Protein AF-A0A1W0WKC6-F1 (afdb_monomer_lite)

pLDDT: mean 95.68, std 5.34, range [63.03, 98.94]

Organism: Hypsibius exemplaris (NCBI:txid2072580)

Radius of gyration: 16.55 Å; chains: 1; bounding box: 39×44×34 Å

InterPro domains:
  IPR032710 NTF2-like domain superfamily [SSF54427] (4-53)
  IPR032710 NTF2-like domain superfamily [SSF54427] (77-192)

Sequence (204 aa):
MQAYLTVDAIFQDGDYVWAHTDYILPGWGPMIGFDIFRFENGLIVEHWDNLQTTAGPNPSDHSMTDGPTRPTDLELTDHNRGYIRKYVEEVLVGGNNNLLMSYYFGNNYIQHNPWIGDGLTGTTGLFQGVAALAKAGHAVKYTKLRQVLAEGDFVLVTSEGLFGNQVTAYYDMMRVEHGKIAEHWDVLQPIPAREHWRNDNGKF

Foldseek 3Di:
DDKDKDFLAWDDFPQKIKTWMWIQDVPQGIKTKIKIFGDDPRDTPDIFMFIDHFDAAAPARAGLRDDDRDADQQVCFVVLLVLVVCCCVCPQAVVPVVCNPVQADAFQAQENPRQFGGGDDCVHGDNVSQVVQVVVLQRWHFHDWDDWGTGHQKIWTWTWTGRRNFTKIKTKIFGADPRHTRYIHIGIDGFDDPVPDPDDPGND

Structure (mmCIF, N/CA/C/O backbone):
data_AF-A0A1W0WKC6-F1
#
_entry.id   AF-A0A1W0WKC6-F1
#
loop_
_atom_site.group_PDB
_atom_site.id
_atom_site.type_symbol
_atom_site.label_atom_id
_atom_site.label_alt_id
_atom_site.label_comp_id
_atom_site.label_asym_id
_atom_site.label_entity_id
_atom_site.label_seq_id
_atom_site.pdbx_PDB_ins_code
_atom_site.Cartn_x
_atom_site.Cartn_y
_atom_site.Cartn_z
_atom_site.occupancy
_atom_site.B_iso_or_equiv
_atom_site.auth_seq_id
_atom_site.auth_comp_id
_atom_site.auth_asym_id
_atom_site.auth_atom_id
_atom_site.pdbx_PDB_model_num
ATOM 1 N N . MET A 1 1 ? 22.546 -18.468 10.188 1.00 63.03 1 MET A N 1
ATOM 2 C CA . MET A 1 1 ? 21.793 -17.285 10.651 1.00 63.03 1 MET A CA 1
ATOM 3 C C . MET A 1 1 ? 20.352 -17.728 10.829 1.00 63.03 1 MET A C 1
ATOM 5 O O . MET A 1 1 ? 19.861 -18.416 9.942 1.00 63.03 1 MET A O 1
ATOM 9 N N . GLN A 1 2 ? 19.745 -17.464 11.984 1.00 74.38 2 GLN A N 1
ATOM 10 C CA . GLN A 1 2 ? 18.343 -17.799 12.258 1.00 74.38 2 GLN A CA 1
ATOM 11 C C . GLN A 1 2 ? 17.450 -16.666 11.741 1.00 74.38 2 GLN A C 1
ATOM 13 O O . GLN A 1 2 ? 17.911 -15.527 11.685 1.00 74.38 2 GLN A O 1
ATOM 18 N N . ALA A 1 3 ? 16.228 -16.984 11.314 1.00 83.56 3 ALA A N 1
ATOM 19 C CA . ALA A 1 3 ? 15.267 -15.961 10.923 1.00 83.56 3 ALA A CA 1
ATOM 20 C C . ALA A 1 3 ? 14.756 -15.217 12.165 1.00 83.56 3 ALA A C 1
ATOM 22 O O . ALA A 1 3 ? 14.494 -15.855 13.188 1.00 83.56 3 ALA A O 1
ATOM 23 N N . TYR A 1 4 ? 14.611 -13.899 12.058 1.00 87.94 4 TYR A N 1
ATOM 24 C CA . TYR A 1 4 ? 13.958 -13.058 13.063 1.00 87.94 4 TYR A CA 1
ATOM 25 C C . TYR A 1 4 ? 12.783 -12.332 12.418 1.00 87.94 4 TYR A C 1
ATOM 27 O O . TYR A 1 4 ? 12.854 -11.986 11.240 1.00 87.94 4 TYR A O 1
ATOM 35 N N . LEU A 1 5 ? 11.722 -12.132 13.194 1.00 91.75 5 LEU A N 1
ATOM 36 C CA . LEU A 1 5 ? 10.544 -11.371 12.798 1.00 91.75 5 LEU A CA 1
ATOM 37 C C . LEU A 1 5 ? 10.104 -10.496 13.974 1.00 91.75 5 LEU A C 1
ATOM 39 O O . LEU A 1 5 ? 10.087 -10.963 15.117 1.00 91.75 5 LEU A O 1
ATOM 43 N N . THR A 1 6 ? 9.739 -9.257 13.668 1.00 94.69 6 THR A N 1
ATOM 44 C CA . THR A 1 6 ? 9.125 -8.296 14.584 1.00 94.69 6 THR A CA 1
ATOM 45 C C . THR A 1 6 ? 7.848 -7.785 13.937 1.00 94.69 6 THR A C 1
ATOM 47 O O . THR A 1 6 ? 7.896 -7.163 12.885 1.00 94.69 6 THR A O 1
ATOM 50 N N . VAL A 1 7 ? 6.702 -8.050 14.561 1.00 96.19 7 VAL A N 1
ATOM 51 C CA . VAL A 1 7 ? 5.423 -7.494 14.104 1.00 96.19 7 VAL A CA 1
ATOM 52 C C . VAL A 1 7 ? 5.313 -6.062 14.621 1.00 96.19 7 VAL A C 1
ATOM 54 O O . VAL A 1 7 ? 5.219 -5.861 15.834 1.00 96.19 7 VAL A O 1
ATOM 57 N N . ASP A 1 8 ? 5.327 -5.089 13.713 1.00 95.44 8 ASP A N 1
ATOM 58 C CA . ASP A 1 8 ? 5.245 -3.663 14.039 1.00 95.44 8 ASP A CA 1
ATOM 59 C C . ASP A 1 8 ? 3.797 -3.243 14.314 1.00 95.44 8 ASP A C 1
ATOM 61 O O . ASP A 1 8 ? 3.510 -2.551 15.293 1.00 95.44 8 ASP A O 1
ATOM 65 N N . ALA A 1 9 ? 2.867 -3.724 13.486 1.00 97.00 9 ALA A N 1
ATOM 66 C CA . ALA A 1 9 ? 1.433 -3.512 13.642 1.00 97.00 9 ALA A CA 1
ATOM 67 C C . ALA A 1 9 ? 0.651 -4.758 13.211 1.00 97.00 9 ALA A C 1
ATOM 69 O O . ALA A 1 9 ? 1.075 -5.492 12.318 1.00 97.00 9 ALA A O 1
ATOM 70 N N . ILE A 1 10 ? -0.496 -4.997 13.843 1.00 98.06 10 ILE A N 1
ATOM 71 C CA . ILE A 1 10 ? -1.384 -6.119 13.530 1.00 98.06 10 ILE A CA 1
ATOM 72 C C . ILE A 1 10 ? -2.832 -5.679 13.663 1.00 98.06 10 ILE A C 1
ATOM 74 O O . ILE A 1 10 ? -3.180 -4.965 14.605 1.00 98.06 10 ILE A O 1
ATOM 78 N N . PHE A 1 11 ? -3.651 -6.131 12.726 1.00 98.62 11 PHE A N 1
ATOM 79 C CA . PHE A 1 11 ? -5.035 -5.717 12.599 1.00 98.62 11 PHE A CA 1
ATOM 80 C C . PHE A 1 11 ? -5.927 -6.894 12.201 1.00 98.62 11 PHE A C 1
ATOM 82 O O . PHE A 1 11 ? -5.450 -7.891 11.648 1.00 98.62 11 PHE A O 1
ATOM 89 N N . GLN A 1 12 ? -7.226 -6.774 12.457 1.00 98.25 12 GLN A N 1
ATOM 90 C CA . GLN A 1 12 ? -8.224 -7.800 12.193 1.00 98.25 12 GLN A CA 1
ATOM 91 C C . GLN A 1 12 ? -9.426 -7.252 11.418 1.00 98.25 12 GLN A C 1
ATOM 93 O O . GLN A 1 12 ? -10.001 -6.222 11.753 1.00 98.25 12 GLN A O 1
ATOM 98 N N . ASP A 1 13 ? -9.874 -8.028 10.433 1.00 98.50 13 ASP A N 1
ATOM 99 C CA . ASP A 1 13 ? -11.073 -7.762 9.649 1.00 98.50 13 ASP A CA 1
ATOM 100 C C . ASP A 1 13 ? -11.873 -9.049 9.411 1.00 98.50 13 ASP A C 1
ATOM 102 O O . ASP A 1 13 ? -11.606 -9.832 8.493 1.00 98.50 13 ASP A O 1
ATOM 106 N N . GLY A 1 14 ? -12.850 -9.294 10.287 1.00 97.25 14 GLY A N 1
ATOM 107 C CA . GLY A 1 14 ? -13.615 -10.538 10.293 1.00 97.25 14 GLY A CA 1
ATOM 108 C C . GLY A 1 14 ? -12.701 -11.753 10.478 1.00 97.25 14 GLY A C 1
ATOM 109 O O . GLY A 1 14 ? -12.030 -11.873 11.505 1.00 97.25 14 GLY A O 1
ATOM 110 N N . ASP A 1 15 ? -12.686 -12.630 9.472 1.00 97.94 15 ASP A N 1
ATOM 111 C CA . ASP A 1 15 ? -11.865 -13.849 9.426 1.00 97.94 15 ASP A CA 1
ATOM 112 C C . ASP A 1 15 ? -10.433 -13.602 8.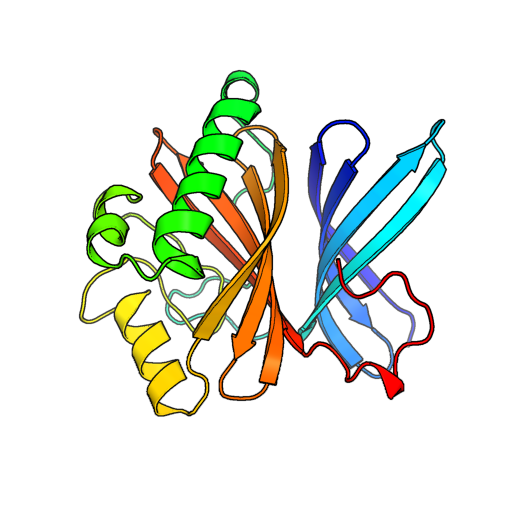920 1.00 97.94 15 ASP A C 1
ATOM 114 O O . ASP A 1 15 ? -9.648 -14.545 8.800 1.00 97.94 15 ASP A O 1
ATOM 118 N N . TYR A 1 16 ? -10.083 -12.355 8.595 1.00 98.50 16 TYR A N 1
ATOM 119 C CA . TYR A 1 16 ? -8.746 -11.977 8.156 1.00 98.50 16 TYR A CA 1
ATOM 120 C C . TYR A 1 16 ? -7.973 -11.279 9.270 1.00 98.50 16 TYR A C 1
ATOM 122 O O . TYR A 1 16 ? -8.521 -10.495 10.042 1.00 98.50 16 TYR A O 1
ATOM 130 N N . VAL A 1 17 ? -6.671 -11.526 9.302 1.00 98.44 17 VAL A N 1
ATOM 131 C CA . VAL A 1 17 ? -5.693 -10.754 10.072 1.00 98.44 17 VAL A CA 1
ATOM 132 C C . VAL A 1 17 ? -4.633 -10.284 9.097 1.00 98.44 17 VAL A C 1
ATOM 134 O O . VAL A 1 17 ? -4.201 -11.079 8.262 1.00 98.44 17 VAL A O 1
ATOM 137 N N . TRP A 1 18 ? -4.187 -9.035 9.209 1.00 98.62 18 TRP A N 1
ATOM 138 C CA . TRP A 1 18 ? -2.975 -8.608 8.521 1.00 98.62 18 TRP A CA 1
ATOM 139 C C . TRP A 1 18 ? -1.968 -7.979 9.471 1.00 98.62 18 TRP A C 1
ATOM 141 O O . TRP A 1 18 ? -2.333 -7.346 10.460 1.00 98.62 18 TRP A O 1
ATOM 151 N N . ALA A 1 19 ? -0.692 -8.188 9.173 1.00 98.19 19 ALA A N 1
ATOM 152 C CA . ALA A 1 19 ? 0.422 -7.702 9.967 1.00 98.19 19 ALA A CA 1
ATOM 153 C C . ALA A 1 19 ? 1.409 -6.947 9.082 1.00 98.19 19 ALA A C 1
ATOM 155 O O . ALA A 1 19 ? 1.702 -7.385 7.971 1.00 98.19 19 ALA A O 1
ATOM 156 N N . HIS A 1 20 ? 1.926 -5.834 9.591 1.00 98.25 20 HIS A N 1
ATOM 157 C CA . HIS A 1 20 ? 3.084 -5.145 9.038 1.00 98.25 20 HIS A CA 1
ATOM 158 C C . HIS A 1 20 ? 4.314 -5.592 9.826 1.00 98.25 20 HIS A C 1
ATOM 160 O O . HIS A 1 20 ? 4.314 -5.505 11.058 1.00 98.25 20 HIS A O 1
ATOM 166 N N . THR A 1 21 ? 5.312 -6.138 9.137 1.00 96.94 21 THR A N 1
ATOM 167 C CA . THR A 1 21 ? 6.359 -6.932 9.780 1.00 96.94 21 THR A CA 1
ATOM 168 C C . THR A 1 21 ? 7.745 -6.614 9.226 1.00 96.94 21 THR A C 1
ATOM 170 O O . THR A 1 21 ? 7.955 -6.634 8.011 1.00 96.94 21 THR A O 1
ATOM 173 N N . ASP A 1 22 ? 8.703 -6.404 10.130 1.00 95.38 22 ASP A N 1
ATOM 174 C CA . ASP A 1 22 ? 10.142 -6.395 9.863 1.00 95.38 22 ASP A CA 1
ATOM 175 C C . ASP A 1 22 ? 10.725 -7.810 10.019 1.00 95.38 22 ASP A C 1
ATOM 177 O O . ASP A 1 22 ? 10.505 -8.517 11.011 1.00 95.38 22 ASP A O 1
ATOM 181 N N . TYR A 1 23 ? 11.494 -8.228 9.023 1.00 94.81 23 TYR A N 1
ATOM 182 C CA . TYR A 1 23 ? 12.088 -9.544 8.895 1.00 94.81 23 TYR A CA 1
ATOM 183 C C . TYR A 1 23 ? 13.604 -9.471 8.750 1.00 94.81 23 TYR A C 1
ATOM 185 O O . TYR A 1 23 ? 14.142 -8.701 7.962 1.00 94.81 23 TYR A O 1
ATOM 193 N N . ILE A 1 24 ? 14.303 -10.430 9.357 1.00 93.69 24 ILE A N 1
ATOM 194 C CA . ILE A 1 24 ? 15.673 -10.793 8.979 1.00 93.69 24 ILE A CA 1
ATOM 195 C C . ILE A 1 24 ? 15.645 -12.215 8.433 1.00 93.69 24 ILE A C 1
ATOM 197 O O . ILE A 1 24 ? 15.602 -13.185 9.195 1.00 93.69 24 ILE A O 1
ATOM 201 N N . LEU A 1 25 ? 15.678 -12.350 7.107 1.00 91.38 25 LEU A N 1
ATOM 202 C CA . LEU A 1 25 ? 15.559 -13.639 6.429 1.00 91.38 25 LEU A CA 1
ATOM 203 C C . LEU A 1 25 ? 16.931 -14.185 5.994 1.00 91.38 25 LEU A C 1
ATOM 205 O O . LEU A 1 25 ? 17.692 -13.496 5.303 1.00 91.38 25 LEU A O 1
ATOM 209 N N . PRO A 1 26 ? 17.275 -15.446 6.327 1.00 90.75 26 PRO A N 1
ATOM 210 C CA . PRO A 1 26 ? 18.519 -16.061 5.877 1.00 90.75 26 PRO A CA 1
ATOM 211 C C . PRO A 1 26 ? 18.624 -16.088 4.345 1.00 90.75 26 PRO A C 1
ATOM 213 O O . PRO A 1 26 ? 17.765 -16.637 3.662 1.00 90.75 26 PRO A O 1
ATOM 216 N N . GLY A 1 27 ? 19.698 -15.509 3.804 1.00 90.75 27 GLY A N 1
ATOM 217 C CA . GLY A 1 27 ? 19.955 -15.451 2.358 1.00 90.75 27 GLY A CA 1
ATOM 218 C C . GLY A 1 27 ? 19.297 -14.278 1.622 1.00 90.75 27 GLY A C 1
ATOM 219 O O . GLY A 1 27 ? 19.711 -13.991 0.504 1.00 90.75 27 GLY A O 1
ATOM 220 N N . TRP A 1 28 ? 18.350 -13.579 2.252 1.00 89.00 28 TRP A N 1
ATOM 221 C CA . TRP A 1 28 ? 17.664 -12.410 1.680 1.00 89.00 28 TRP A CA 1
ATOM 222 C C . TRP A 1 28 ? 18.008 -11.106 2.410 1.00 89.00 28 TRP A C 1
ATOM 224 O O . TRP A 1 28 ? 18.012 -10.048 1.791 1.00 89.00 28 TRP A O 1
ATOM 234 N N . GLY A 1 29 ? 18.385 -11.184 3.690 1.00 93.44 29 GLY A N 1
ATOM 235 C CA . GLY A 1 29 ? 18.700 -10.016 4.510 1.00 93.44 29 GLY A CA 1
ATOM 236 C C . GLY A 1 29 ? 17.452 -9.389 5.145 1.00 93.44 29 GLY A C 1
ATOM 237 O O . GLY A 1 29 ? 16.454 -10.093 5.326 1.00 93.44 29 GLY A O 1
ATOM 238 N N . PRO A 1 30 ? 17.533 -8.105 5.539 1.00 95.88 30 PRO A N 1
ATOM 239 C CA . PRO A 1 30 ? 16.404 -7.350 6.071 1.00 95.88 30 PRO A CA 1
ATOM 240 C C . PRO A 1 30 ? 15.305 -7.153 5.021 1.00 95.88 30 PRO A C 1
ATOM 242 O O . PRO A 1 30 ? 15.583 -6.704 3.903 1.00 95.88 30 PRO A O 1
ATOM 245 N N . MET A 1 31 ? 14.072 -7.494 5.377 1.00 97.12 31 MET A N 1
ATOM 246 C CA . MET A 1 31 ? 12.892 -7.331 4.534 1.00 97.12 31 MET A CA 1
ATOM 247 C C . MET A 1 31 ? 11.766 -6.717 5.359 1.00 97.12 31 MET A C 1
ATOM 249 O O . MET A 1 31 ? 11.641 -7.004 6.541 1.00 97.12 31 MET A O 1
ATOM 253 N N . ILE A 1 32 ? 10.910 -5.936 4.717 1.00 97.44 32 ILE A N 1
ATOM 254 C CA . ILE A 1 32 ? 9.655 -5.456 5.291 1.00 97.44 32 ILE A CA 1
ATOM 255 C C . ILE A 1 32 ? 8.521 -6.037 4.473 1.00 97.44 32 ILE A C 1
ATOM 257 O O . ILE A 1 32 ? 8.639 -6.200 3.251 1.00 97.44 32 ILE A O 1
ATOM 261 N N . GLY A 1 33 ? 7.444 -6.396 5.155 1.00 97.25 33 GLY A N 1
ATOM 262 C CA . GLY A 1 33 ? 6.343 -7.071 4.516 1.00 97.25 33 GLY A CA 1
ATOM 263 C C . GLY A 1 33 ? 4.997 -6.846 5.157 1.00 97.25 33 GLY A C 1
ATOM 264 O O . GLY A 1 33 ? 4.884 -6.506 6.333 1.00 97.25 33 GLY A O 1
ATOM 265 N N . PHE A 1 34 ? 3.982 -7.104 4.346 1.00 98.38 34 PHE A N 1
ATOM 266 C CA . PHE A 1 34 ? 2.626 -7.307 4.812 1.00 98.38 34 PHE A CA 1
ATOM 267 C C . PHE A 1 34 ? 2.268 -8.778 4.692 1.00 98.38 34 PHE A C 1
ATOM 269 O O . PHE A 1 34 ? 2.433 -9.373 3.626 1.00 98.38 34 PHE A O 1
ATOM 276 N N . ASP A 1 35 ? 1.715 -9.329 5.761 1.00 98.06 35 ASP A N 1
ATOM 277 C CA . ASP A 1 35 ? 1.194 -10.687 5.810 1.00 98.06 35 ASP A CA 1
ATOM 278 C C . ASP A 1 35 ? -0.305 -10.632 5.998 1.00 98.06 35 ASP A C 1
ATOM 280 O O . ASP A 1 35 ? -0.778 -9.911 6.868 1.00 98.06 35 ASP A O 1
ATOM 284 N N . ILE A 1 36 ? -1.047 -11.402 5.212 1.00 98.38 36 ILE A N 1
ATOM 285 C CA . ILE A 1 36 ? -2.490 -11.577 5.332 1.00 98.38 36 ILE A CA 1
ATOM 286 C C . ILE A 1 36 ? -2.746 -13.043 5.646 1.00 98.38 36 ILE A C 1
ATOM 288 O O . ILE A 1 36 ? -2.331 -13.929 4.902 1.00 98.38 36 ILE A O 1
ATOM 292 N N . PHE A 1 37 ? -3.468 -13.297 6.726 1.00 97.94 37 PHE A N 1
ATOM 293 C CA . PHE A 1 37 ? -3.904 -14.620 7.141 1.00 97.94 37 PHE A CA 1
ATOM 294 C C . PHE A 1 37 ? -5.418 -14.684 7.085 1.00 97.94 37 PHE A C 1
ATOM 296 O O . PHE A 1 37 ? -6.091 -13.767 7.553 1.00 97.94 37 PHE A O 1
ATOM 303 N N . ARG A 1 38 ? -5.956 -15.791 6.575 1.00 97.75 38 ARG A N 1
ATOM 304 C CA . ARG A 1 38 ? -7.378 -16.109 6.696 1.00 97.75 38 ARG A CA 1
ATOM 305 C C . ARG A 1 38 ? -7.571 -17.265 7.659 1.00 97.75 38 ARG A C 1
ATOM 307 O O . ARG A 1 38 ? -6.860 -18.271 7.583 1.00 97.75 38 ARG A O 1
ATOM 314 N N . PHE A 1 39 ? -8.556 -17.126 8.532 1.00 97.94 39 PHE A N 1
ATOM 315 C CA . PHE A 1 39 ? -8.886 -18.103 9.551 1.00 97.94 39 PHE A CA 1
ATOM 316 C C . PHE A 1 39 ? -10.205 -18.810 9.249 1.00 97.94 39 PH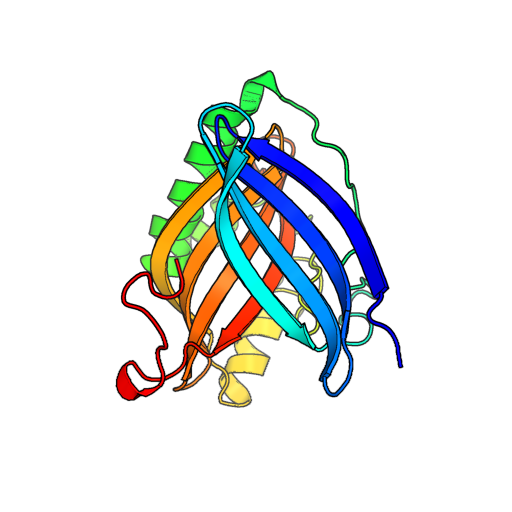E A C 1
ATOM 318 O O . PHE A 1 39 ? -11.162 -18.212 8.772 1.00 97.94 39 PHE A O 1
ATOM 325 N N . GLU A 1 40 ? -10.272 -20.093 9.591 1.00 97.81 40 GLU A N 1
ATOM 326 C CA . GLU A 1 40 ? -11.522 -20.841 9.724 1.00 97.81 40 GLU A CA 1
ATOM 327 C C . GLU A 1 40 ? -11.445 -21.687 10.993 1.00 97.81 40 GLU A C 1
ATOM 329 O O . GLU A 1 40 ? -10.462 -22.392 11.225 1.00 97.81 40 GLU A O 1
ATOM 334 N N . ASN A 1 41 ? -12.481 -21.635 11.835 1.00 96.25 41 ASN A N 1
ATOM 335 C CA . ASN A 1 41 ? -12.552 -22.414 13.081 1.00 96.25 41 ASN A CA 1
ATOM 336 C C . ASN A 1 41 ? -11.311 -22.246 13.990 1.00 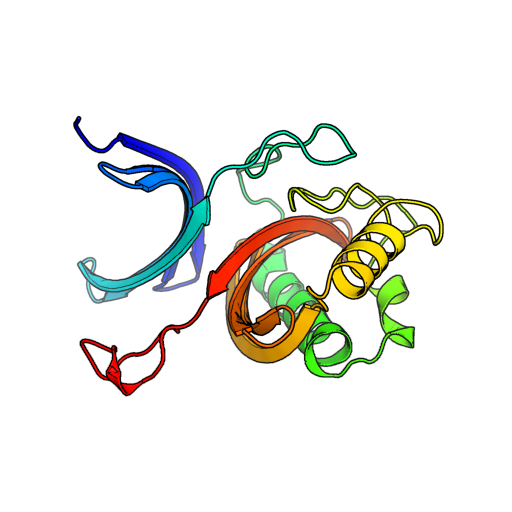96.25 41 ASN A C 1
ATOM 338 O O . ASN A 1 41 ? -10.873 -23.195 14.640 1.00 96.25 41 ASN A O 1
ATOM 342 N N . GLY A 1 42 ? -10.733 -21.040 14.018 1.00 93.44 42 GLY A N 1
ATOM 343 C CA . GLY A 1 42 ? -9.543 -20.716 14.812 1.00 93.44 42 GLY A CA 1
ATOM 344 C C . GLY A 1 42 ? -8.215 -21.226 14.239 1.00 93.44 42 GLY A C 1
ATOM 345 O O . GLY A 1 42 ? -7.192 -21.115 14.911 1.00 93.44 42 GLY A O 1
ATOM 346 N N . LEU A 1 43 ? -8.205 -21.775 13.020 1.00 97.25 43 LEU A N 1
ATOM 347 C CA . LEU A 1 43 ? -7.003 -22.238 12.325 1.00 97.25 43 LEU A CA 1
ATOM 348 C C . LEU A 1 43 ? -6.700 -21.345 11.123 1.00 97.25 43 LEU A C 1
ATOM 350 O O . LEU A 1 43 ? -7.618 -20.936 10.419 1.00 97.25 43 LEU A O 1
ATOM 354 N N . ILE A 1 44 ? -5.415 -21.098 10.861 1.00 97.12 44 ILE A N 1
ATOM 355 C CA . ILE A 1 44 ? -4.964 -20.456 9.621 1.00 97.12 44 ILE A CA 1
ATOM 356 C C . ILE A 1 44 ? -5.193 -21.442 8.476 1.00 97.12 44 ILE A C 1
ATOM 358 O O . ILE A 1 44 ? -4.646 -22.547 8.493 1.00 97.12 44 ILE A O 1
ATOM 362 N N . VAL A 1 45 ? -5.991 -21.041 7.490 1.00 96.12 45 VAL A N 1
ATOM 363 C CA . VAL A 1 45 ? -6.267 -21.846 6.290 1.00 96.12 45 VAL A CA 1
ATOM 364 C C . VAL A 1 45 ? -5.601 -21.285 5.042 1.00 96.12 45 VAL A C 1
ATOM 366 O O . VAL A 1 45 ? -5.302 -22.049 4.129 1.00 96.12 45 VAL A O 1
ATOM 369 N N . GLU A 1 46 ? -5.316 -19.982 5.017 1.00 94.94 46 GLU A N 1
ATOM 370 C CA . GLU A 1 46 ? -4.570 -19.330 3.943 1.00 94.94 46 GLU A CA 1
ATOM 371 C C . GLU A 1 46 ? -3.645 -18.248 4.504 1.00 94.94 46 GLU A C 1
ATOM 373 O O . GLU A 1 46 ? -3.924 -17.644 5.543 1.00 94.94 46 GLU A O 1
ATOM 378 N N . HIS A 1 47 ? -2.533 -18.030 3.804 1.00 95.19 47 HIS A N 1
ATOM 379 C CA . HIS A 1 47 ? -1.524 -17.024 4.112 1.00 95.19 47 HIS A CA 1
ATOM 380 C C . HIS A 1 47 ? -0.956 -16.474 2.805 1.00 95.19 47 HIS A C 1
ATOM 382 O O . HIS A 1 47 ? -0.578 -17.245 1.920 1.00 95.19 47 HIS A O 1
ATOM 388 N N . TRP A 1 48 ? -0.888 -15.150 2.712 1.00 96.12 48 TRP A N 1
ATOM 389 C CA . TRP A 1 48 ? -0.222 -14.424 1.639 1.00 96.12 48 TRP A CA 1
ATOM 390 C C . TRP A 1 48 ? 0.728 -13.408 2.253 1.00 96.12 48 TRP A C 1
ATOM 392 O O . TRP A 1 48 ? 0.344 -12.690 3.170 1.00 96.12 48 TRP A O 1
ATOM 402 N N . ASP A 1 49 ? 1.935 -13.306 1.714 1.00 94.94 49 ASP A N 1
ATOM 403 C CA . ASP A 1 49 ? 2.894 -12.267 2.063 1.00 94.94 49 ASP A CA 1
ATOM 404 C C . ASP A 1 49 ? 3.152 -11.350 0.864 1.00 94.94 49 ASP A C 1
ATOM 406 O O . ASP A 1 49 ? 2.950 -11.725 -0.294 1.00 94.94 49 ASP A O 1
ATOM 410 N N . ASN A 1 50 ? 3.612 -10.132 1.123 1.00 97.06 50 ASN A N 1
ATOM 411 C CA . ASN A 1 50 ? 4.250 -9.277 0.132 1.00 97.06 50 ASN A CA 1
ATOM 412 C C . ASN A 1 50 ? 5.489 -8.673 0.776 1.00 97.06 50 ASN A C 1
ATOM 414 O O . ASN A 1 50 ? 5.356 -8.037 1.814 1.00 97.06 50 ASN A O 1
ATOM 418 N N . LEU A 1 51 ? 6.671 -8.897 0.194 1.00 96.50 51 LEU A N 1
ATOM 419 C CA . LEU A 1 51 ? 7.956 -8.544 0.808 1.00 96.50 51 LEU A CA 1
ATOM 420 C C . LEU A 1 51 ? 8.785 -7.621 -0.093 1.00 96.50 51 LEU A C 1
ATOM 422 O O . LEU A 1 51 ? 8.902 -7.859 -1.298 1.00 96.50 51 LEU A O 1
ATOM 426 N N . GLN A 1 52 ? 9.451 -6.643 0.517 1.00 97.25 52 GLN A N 1
ATOM 427 C CA . GLN A 1 52 ? 10.432 -5.762 -0.115 1.00 97.25 52 GLN A CA 1
ATOM 428 C C . GLN A 1 52 ? 11.677 -5.653 0.763 1.00 97.25 52 GLN A C 1
ATOM 430 O O . GLN A 1 52 ? 11.597 -5.695 1.986 1.00 97.25 52 GLN A O 1
ATOM 435 N N . THR A 1 53 ? 12.849 -5.519 0.143 1.00 97.25 53 THR A N 1
ATOM 436 C CA . THR A 1 53 ? 14.091 -5.269 0.882 1.00 97.25 53 THR A CA 1
ATOM 437 C C . THR A 1 53 ? 13.990 -3.963 1.656 1.00 97.25 53 THR A C 1
ATOM 439 O O . THR A 1 53 ? 13.634 -2.934 1.078 1.00 97.25 53 THR A O 1
ATOM 442 N N . THR A 1 54 ? 14.346 -4.003 2.939 1.00 96.81 54 THR A N 1
ATOM 443 C CA . THR A 1 54 ? 14.368 -2.813 3.790 1.00 96.81 54 THR A CA 1
ATOM 444 C C . THR A 1 54 ? 15.294 -1.761 3.189 1.00 96.81 54 THR A C 1
ATOM 446 O O . THR A 1 54 ? 16.459 -2.034 2.883 1.00 96.81 54 THR A O 1
ATOM 449 N N . ALA A 1 55 ? 14.777 -0.549 3.025 1.00 96.69 55 ALA A N 1
ATOM 450 C CA . ALA A 1 55 ? 15.547 0.607 2.596 1.00 96.69 55 ALA A CA 1
ATOM 451 C C . ALA A 1 55 ? 15.873 1.517 3.790 1.00 96.69 55 ALA A C 1
ATOM 453 O O . ALA A 1 55 ? 15.329 1.363 4.883 1.00 96.69 55 ALA A O 1
ATOM 454 N N . GLY A 1 56 ? 16.793 2.463 3.579 1.00 95.50 56 GLY A N 1
ATOM 455 C CA . GLY A 1 56 ? 17.004 3.550 4.535 1.00 95.50 56 GLY A CA 1
ATOM 456 C C . GLY A 1 56 ? 15.802 4.504 4.592 1.00 95.50 56 GLY A C 1
ATOM 457 O O . GLY A 1 56 ? 14.843 4.315 3.839 1.00 95.50 56 GLY A O 1
ATOM 458 N N . PRO A 1 57 ? 15.869 5.539 5.448 1.00 97.06 57 PRO A N 1
ATOM 459 C CA . PRO A 1 57 ? 14.808 6.528 5.549 1.00 97.06 57 PRO A CA 1
ATOM 460 C C . PRO A 1 57 ? 14.489 7.172 4.199 1.00 97.06 57 PRO A C 1
ATOM 462 O O . PRO A 1 57 ? 15.377 7.379 3.362 1.00 97.06 57 PRO A O 1
ATOM 465 N N . ASN A 1 58 ? 13.216 7.489 3.998 1.00 96.94 58 ASN A N 1
ATOM 466 C CA . ASN A 1 58 ? 12.739 8.174 2.809 1.00 96.94 58 ASN A CA 1
ATOM 467 C C . ASN A 1 58 ? 13.204 9.652 2.794 1.00 96.94 58 ASN A C 1
ATOM 469 O O . ASN A 1 58 ? 13.848 10.126 3.734 1.00 96.94 58 ASN A O 1
ATOM 473 N N . PRO A 1 59 ? 12.875 10.438 1.750 1.00 96.88 59 PRO A N 1
ATOM 474 C CA . PRO A 1 59 ? 13.251 11.854 1.679 1.00 96.88 59 PRO A CA 1
ATOM 475 C C . PRO A 1 59 ? 12.744 12.744 2.831 1.00 96.88 59 PRO A C 1
ATOM 477 O O . PRO A 1 59 ? 13.233 13.866 2.966 1.00 96.88 59 PRO A O 1
ATOM 480 N N . SER A 1 60 ? 11.780 12.265 3.621 1.00 97.12 60 SER A N 1
ATOM 481 C CA . SER A 1 60 ? 11.221 12.919 4.810 1.00 97.12 60 SER A CA 1
ATOM 482 C C . SER A 1 60 ? 11.764 12.369 6.138 1.00 97.12 60 SER A C 1
ATOM 484 O O . SER A 1 60 ? 11.300 12.792 7.189 1.00 97.12 60 SER A O 1
ATOM 486 N N . ASP A 1 61 ? 12.768 11.485 6.107 1.00 97.44 61 ASP A N 1
ATOM 487 C CA . ASP A 1 61 ? 13.359 10.826 7.286 1.00 97.44 61 ASP A CA 1
ATOM 488 C C . ASP A 1 61 ? 12.432 9.810 7.987 1.00 97.44 61 ASP A C 1
ATOM 490 O O . ASP A 1 61 ? 12.687 9.399 9.118 1.00 97.44 61 ASP A O 1
ATOM 494 N N . HIS A 1 62 ? 11.388 9.348 7.292 1.00 98.00 62 HIS A N 1
ATOM 495 C CA . HIS A 1 62 ? 10.541 8.243 7.738 1.00 98.00 62 HIS A CA 1
ATOM 496 C C . HIS A 1 62 ? 11.133 6.901 7.333 1.00 98.00 62 HIS A C 1
ATOM 498 O O . HIS A 1 62 ? 11.673 6.733 6.235 1.00 98.00 62 HIS A O 1
ATOM 504 N N . SER A 1 63 ? 11.017 5.925 8.223 1.00 97.81 63 SER A N 1
ATOM 505 C CA . SER A 1 63 ? 11.295 4.535 7.888 1.00 97.81 63 SER A CA 1
ATOM 506 C C . SER A 1 63 ? 10.113 3.926 7.129 1.00 97.81 63 SER A C 1
ATOM 508 O O . SER A 1 63 ? 9.067 4.542 6.940 1.00 97.81 63 SER A O 1
ATOM 510 N N . MET A 1 64 ? 10.267 2.678 6.710 1.00 98.19 64 MET A N 1
ATOM 511 C CA . MET A 1 64 ? 9.175 1.938 6.087 1.00 98.19 64 MET A CA 1
ATOM 512 C C . MET A 1 64 ? 8.142 1.417 7.104 1.00 98.19 64 MET A C 1
ATOM 514 O O . MET A 1 64 ? 7.120 0.919 6.656 1.00 98.19 64 MET A O 1
ATOM 518 N N . THR A 1 65 ? 8.375 1.499 8.426 1.00 97.12 65 THR A N 1
ATOM 519 C CA . THR A 1 65 ? 7.518 0.887 9.473 1.00 97.12 65 THR A CA 1
ATOM 520 C C . THR A 1 65 ? 7.167 1.798 10.655 1.00 97.12 65 THR A C 1
ATOM 522 O O . THR A 1 65 ? 6.381 1.399 11.513 1.00 97.12 65 THR A O 1
ATOM 525 N N . ASP A 1 66 ? 7.710 3.015 10.731 1.00 97.38 66 ASP A N 1
ATOM 526 C CA . ASP A 1 66 ? 7.372 3.972 11.789 1.00 97.38 66 ASP A CA 1
ATOM 527 C C . ASP A 1 66 ? 5.951 4.520 11.623 1.00 97.38 66 ASP A C 1
ATOM 529 O O . ASP A 1 66 ? 5.296 4.309 10.606 1.00 97.38 66 ASP A O 1
ATOM 533 N N . GLY A 1 67 ? 5.477 5.218 12.654 1.00 97.25 67 GLY A N 1
ATOM 534 C CA . GLY A 1 67 ? 4.126 5.764 12.721 1.00 97.25 67 GLY A CA 1
ATOM 535 C C . GLY A 1 67 ? 3.234 5.031 13.731 1.00 97.25 67 GLY A C 1
ATOM 536 O O . GLY A 1 67 ? 3.716 4.241 14.552 1.00 97.25 67 GLY A O 1
ATOM 537 N N . PRO A 1 68 ? 1.929 5.345 13.759 1.00 97.75 68 PRO A N 1
ATOM 538 C CA . PRO A 1 68 ? 0.983 4.716 14.671 1.00 97.75 68 PRO A CA 1
ATOM 539 C C . PRO A 1 68 ? 0.757 3.241 14.315 1.00 97.75 68 PRO A C 1
ATOM 541 O O . PRO A 1 68 ? 0.660 2.875 13.151 1.00 97.75 68 PRO A O 1
ATOM 544 N N . THR A 1 69 ? 0.619 2.390 15.333 1.00 97.31 69 THR A N 1
ATOM 545 C CA . THR A 1 69 ? 0.471 0.929 15.156 1.00 97.31 69 THR A CA 1
ATOM 546 C C . THR A 1 69 ? -0.812 0.368 15.760 1.00 97.31 69 THR A C 1
ATOM 548 O O . THR A 1 69 ? -1.016 -0.845 15.796 1.00 97.31 69 THR A O 1
ATOM 551 N N . ARG A 1 70 ? -1.674 1.241 16.291 1.00 97.88 70 ARG A N 1
ATOM 552 C CA . ARG A 1 70 ? -2.937 0.865 16.928 1.00 97.88 70 ARG A CA 1
ATOM 553 C C . ARG A 1 70 ? -4.086 1.580 16.234 1.00 97.88 70 ARG A C 1
ATOM 555 O O . ARG A 1 70 ? -4.028 2.810 16.170 1.00 97.88 70 ARG A O 1
ATOM 562 N N . PRO A 1 71 ? -5.114 0.848 15.782 1.00 97.94 71 PRO A N 1
ATOM 563 C CA . PRO A 1 71 ? -6.255 1.469 15.144 1.00 97.94 71 PRO A CA 1
ATOM 564 C C . PRO A 1 71 ? -7.057 2.305 16.145 1.00 97.94 71 PRO A C 1
ATOM 566 O O . PRO A 1 71 ? -7.192 1.967 17.327 1.00 97.94 71 PRO A O 1
ATOM 569 N N . THR A 1 72 ? -7.598 3.403 15.642 1.00 98.38 72 THR A N 1
ATOM 570 C CA . THR A 1 72 ? -8.591 4.262 16.291 1.00 98.38 72 THR A CA 1
ATOM 571 C C . THR A 1 72 ? -9.841 4.336 15.413 1.00 98.38 72 THR A C 1
ATOM 573 O O . THR A 1 72 ? -9.890 3.690 14.372 1.00 98.38 72 THR A O 1
ATOM 576 N N . ASP A 1 73 ? -10.890 5.040 15.842 1.00 98.06 73 ASP A N 1
ATOM 577 C CA . ASP A 1 73 ? -12.121 5.216 15.054 1.00 98.06 73 ASP A CA 1
ATOM 578 C C . ASP A 1 73 ? -12.740 3.893 14.546 1.00 98.06 73 ASP A C 1
ATOM 580 O O . ASP A 1 73 ? -13.173 3.775 13.397 1.00 98.06 73 ASP A O 1
ATOM 584 N N . LEU A 1 74 ? -12.771 2.858 15.399 1.00 98.56 74 LEU A N 1
ATOM 585 C CA . LEU A 1 74 ? -13.242 1.508 15.046 1.00 98.56 74 LEU A CA 1
ATOM 586 C C . LEU A 1 74 ? -14.675 1.506 14.488 1.00 98.56 74 LEU A C 1
ATOM 588 O O . LEU A 1 74 ? -15.017 0.696 13.625 1.00 98.56 74 LEU A O 1
ATOM 592 N N . GLU A 1 75 ? -15.515 2.435 14.931 1.00 98.56 75 GLU A N 1
ATOM 593 C CA . GLU A 1 75 ? -16.872 2.637 14.426 1.00 98.56 75 GLU A CA 1
ATOM 594 C C . GLU A 1 75 ? -16.928 3.137 12.972 1.00 98.56 75 GLU A C 1
ATOM 596 O O . GLU A 1 75 ? -17.969 3.019 12.325 1.00 98.56 75 GLU A O 1
ATOM 601 N N . LEU A 1 76 ? -15.822 3.672 12.446 1.00 98.69 76 LEU A N 1
ATOM 602 C CA . LEU A 1 76 ? -15.690 4.160 11.073 1.00 98.69 76 LEU A CA 1
ATOM 603 C C . LEU A 1 76 ? -15.065 3.132 10.120 1.00 98.69 76 LEU A C 1
ATOM 605 O O . LEU A 1 76 ? -14.925 3.439 8.938 1.00 98.69 76 LEU A O 1
ATOM 609 N N . THR A 1 77 ? -14.755 1.914 10.578 1.00 98.75 77 THR A N 1
ATOM 610 C CA . THR A 1 77 ? -14.089 0.863 9.778 1.00 98.75 77 THR A CA 1
ATOM 611 C C . THR A 1 77 ? -14.685 0.710 8.372 1.00 98.75 77 THR A C 1
ATOM 613 O O . THR A 1 77 ? -13.980 0.828 7.370 1.00 98.75 77 THR A O 1
ATOM 616 N N . ASP A 1 78 ? -16.001 0.506 8.261 1.00 98.69 78 ASP A N 1
ATOM 617 C CA . ASP A 1 78 ? -16.652 0.303 6.959 1.00 98.69 78 ASP A CA 1
ATOM 618 C C . ASP A 1 78 ? -16.702 1.573 6.105 1.00 98.69 78 ASP A C 1
ATOM 620 O O . ASP A 1 78 ? -16.630 1.508 4.872 1.00 98.69 78 ASP A O 1
ATOM 624 N N . HIS A 1 79 ? -16.792 2.739 6.749 1.00 98.69 79 HIS A N 1
ATOM 625 C CA . HIS A 1 79 ? -16.719 4.020 6.059 1.00 98.69 79 HIS A CA 1
ATOM 626 C C . HIS A 1 79 ? -15.332 4.217 5.437 1.00 98.69 79 HIS A C 1
ATOM 628 O O . HIS A 1 79 ? -15.230 4.477 4.236 1.00 98.69 79 HIS A O 1
ATOM 634 N N . ASN A 1 80 ? -14.275 4.024 6.227 1.00 98.88 80 ASN A N 1
ATOM 635 C CA . ASN A 1 80 ? -12.886 4.175 5.804 1.00 98.88 80 ASN A CA 1
ATOM 636 C C . ASN A 1 80 ? -12.520 3.148 4.728 1.00 98.88 80 ASN A C 1
ATOM 638 O O . ASN A 1 80 ? -11.949 3.514 3.698 1.00 98.88 80 ASN A O 1
ATOM 642 N N . ARG A 1 81 ? -12.963 1.892 4.879 1.00 98.88 81 ARG A N 1
ATOM 643 C CA . ARG A 1 81 ? -12.859 0.855 3.841 1.00 98.88 81 ARG A CA 1
ATOM 644 C C . ARG A 1 81 ? -13.453 1.319 2.515 1.00 98.88 81 ARG A C 1
ATOM 646 O O . ARG A 1 81 ? -12.813 1.201 1.471 1.00 98.88 81 ARG A O 1
ATOM 653 N N . GLY A 1 82 ? -14.691 1.816 2.538 1.00 98.81 82 GLY A N 1
ATOM 654 C CA . GLY A 1 82 ? -15.380 2.290 1.339 1.00 98.81 82 GLY A CA 1
ATOM 655 C C . GLY A 1 82 ? -14.690 3.502 0.711 1.00 98.81 82 GLY A C 1
ATOM 656 O O . GLY A 1 82 ? -14.555 3.572 -0.510 1.00 98.81 82 GLY A O 1
ATOM 657 N N . TYR A 1 83 ? -14.215 4.425 1.545 1.00 98.88 83 TYR A N 1
ATOM 658 C CA . TYR A 1 83 ? -13.503 5.626 1.124 1.00 98.88 83 TYR A CA 1
ATOM 659 C C . TYR A 1 83 ? -12.185 5.299 0.409 1.00 98.88 83 TYR A C 1
ATOM 661 O O . TYR A 1 83 ? -11.962 5.762 -0.712 1.00 98.88 83 TYR A O 1
ATOM 669 N N . ILE A 1 84 ? -11.351 4.444 1.008 1.00 98.88 84 ILE A N 1
ATOM 670 C CA . ILE A 1 84 ? -10.073 4.016 0.427 1.00 98.88 84 ILE A CA 1
ATOM 671 C C . ILE A 1 84 ? -10.283 3.129 -0.804 1.00 98.88 84 ILE A C 1
ATOM 673 O O . I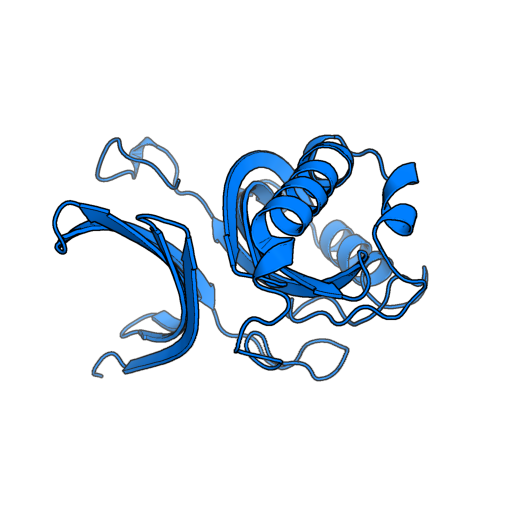LE A 1 84 ? -9.603 3.320 -1.809 1.00 98.88 84 ILE A O 1
ATOM 677 N N . ARG A 1 85 ? -11.271 2.221 -0.798 1.00 98.88 85 ARG A N 1
ATOM 678 C CA . ARG A 1 85 ? -11.635 1.460 -2.007 1.00 98.88 85 ARG A CA 1
ATOM 679 C C . ARG A 1 85 ? -11.908 2.399 -3.179 1.00 98.88 85 ARG A C 1
ATOM 681 O O . ARG A 1 85 ? -11.351 2.214 -4.258 1.00 98.88 85 ARG A O 1
ATOM 688 N N . LYS A 1 86 ? -12.739 3.418 -2.952 1.00 98.81 86 LYS A N 1
ATOM 689 C CA . LYS A 1 86 ? -13.117 4.384 -3.983 1.00 98.81 86 LYS A CA 1
ATOM 690 C C . LYS A 1 86 ? -11.908 5.176 -4.489 1.00 98.81 86 LYS A C 1
ATOM 692 O O . LYS A 1 86 ? -11.765 5.344 -5.697 1.00 98.81 86 LYS A O 1
ATOM 697 N N . TYR A 1 87 ? -11.016 5.596 -3.589 1.00 98.75 87 TYR A N 1
ATOM 698 C CA . TYR A 1 87 ? -9.744 6.222 -3.954 1.00 98.75 87 TYR A CA 1
ATOM 699 C C . TYR A 1 87 ? -8.932 5.346 -4.916 1.00 98.75 87 TYR A C 1
ATOM 701 O O . TYR A 1 87 ? -8.529 5.804 -5.987 1.00 98.75 87 TYR A O 1
ATOM 709 N N . VAL A 1 88 ? -8.734 4.074 -4.568 1.00 98.81 88 VAL A N 1
ATOM 710 C CA . VAL A 1 88 ? -7.935 3.147 -5.377 1.00 98.81 88 VAL A CA 1
ATOM 711 C C . VAL A 1 88 ? -8.594 2.884 -6.728 1.00 98.81 88 VAL A C 1
ATOM 713 O O . VAL A 1 88 ? -7.921 2.923 -7.755 1.00 98.81 88 VAL A O 1
ATOM 716 N N . GLU A 1 89 ? -9.905 2.663 -6.763 1.00 98.75 89 GLU A N 1
ATOM 717 C CA . GLU A 1 89 ? -10.635 2.395 -8.005 1.00 98.75 89 GLU A CA 1
ATOM 718 C C . GLU A 1 89 ? -10.669 3.609 -8.942 1.00 98.75 89 GLU A C 1
ATOM 720 O O . GLU A 1 89 ? -10.416 3.466 -10.138 1.00 98.75 89 GLU A O 1
ATOM 725 N N . GLU A 1 90 ? -10.953 4.808 -8.429 1.00 98.50 90 GLU A N 1
ATOM 726 C CA . GLU A 1 90 ? -11.096 6.011 -9.255 1.00 98.50 90 GLU A CA 1
ATOM 727 C C . GLU A 1 90 ? -9.747 6.617 -9.652 1.00 98.50 90 GLU A C 1
ATOM 729 O O . GLU A 1 90 ? -9.571 7.039 -10.799 1.00 98.50 90 GLU A O 1
ATOM 734 N N . VAL A 1 91 ? -8.796 6.682 -8.716 1.00 98.25 91 VAL A N 1
ATOM 735 C CA . VAL A 1 91 ? -7.537 7.413 -8.899 1.00 98.25 91 VAL A CA 1
ATOM 736 C C . VAL A 1 91 ? -6.419 6.480 -9.330 1.00 98.25 91 VAL A C 1
ATOM 738 O O . VAL A 1 91 ? -5.860 6.681 -10.405 1.00 98.25 91 VAL A O 1
ATOM 741 N N . LEU A 1 92 ? -6.102 5.455 -8.535 1.00 98.00 92 LEU A N 1
ATOM 742 C CA . LEU A 1 92 ? -4.938 4.607 -8.811 1.00 98.00 92 LEU A CA 1
ATOM 743 C C . LEU A 1 92 ? -5.169 3.707 -10.031 1.00 98.00 92 LEU A C 1
ATOM 745 O O . LEU A 1 92 ? -4.367 3.706 -10.964 1.00 98.00 92 LEU A O 1
ATOM 749 N N . VAL A 1 93 ? -6.281 2.969 -10.045 1.00 98.38 93 VAL A N 1
ATOM 750 C CA . VAL A 1 93 ? -6.661 2.064 -11.140 1.00 98.38 93 VAL A CA 1
ATOM 751 C C . VAL A 1 93 ? -7.303 2.842 -12.289 1.00 98.38 93 VAL A C 1
ATOM 753 O O . VAL A 1 93 ? -6.947 2.642 -13.450 1.00 98.38 93 VAL A O 1
ATOM 756 N N . GLY A 1 94 ? -8.242 3.740 -11.981 1.00 97.56 94 GLY A N 1
ATOM 757 C CA . GLY A 1 94 ? -8.981 4.523 -12.973 1.00 97.56 94 GLY A CA 1
ATOM 758 C C . GLY A 1 94 ? -8.178 5.656 -13.618 1.00 97.56 94 GLY A C 1
ATOM 759 O O . GLY A 1 94 ? -8.577 6.164 -14.667 1.00 97.56 94 GLY A O 1
ATOM 760 N N . GLY A 1 95 ? -7.051 6.057 -13.024 1.00 95.81 95 GLY A N 1
ATOM 761 C CA . GLY A 1 95 ? -6.192 7.127 -13.532 1.00 95.81 95 GLY A CA 1
ATOM 762 C C . GLY A 1 95 ? -6.817 8.524 -13.457 1.00 95.81 95 GLY A C 1
ATOM 763 O O . GLY A 1 95 ? -6.358 9.439 -14.148 1.00 95.81 95 GLY A O 1
ATOM 764 N N . ASN A 1 96 ? -7.879 8.721 -12.664 1.00 96.06 96 ASN A N 1
ATOM 765 C CA . ASN A 1 96 ? -8.560 10.008 -12.558 1.00 96.06 96 ASN A CA 1
ATOM 766 C C . ASN A 1 96 ? -7.818 10.968 -11.614 1.00 96.06 96 ASN A C 1
ATOM 768 O O . ASN A 1 96 ? -8.275 11.290 -10.516 1.00 96.06 96 ASN A O 1
ATOM 772 N N . ASN A 1 97 ? -6.672 11.471 -12.076 1.00 91.44 97 ASN A N 1
ATOM 773 C CA . ASN A 1 97 ? -5.801 12.370 -11.311 1.00 91.44 97 ASN A CA 1
ATOM 774 C C . ASN A 1 97 ? -6.491 13.672 -10.863 1.00 91.44 97 ASN A C 1
ATOM 776 O O . ASN A 1 97 ? -6.049 14.294 -9.900 1.00 91.44 97 ASN A O 1
ATOM 780 N N . ASN A 1 98 ? -7.596 14.069 -11.505 1.00 95.12 98 ASN A N 1
ATOM 781 C CA . ASN A 1 98 ? -8.376 15.242 -11.099 1.00 95.12 98 ASN A CA 1
ATOM 782 C C . ASN A 1 98 ? -9.043 15.062 -9.726 1.00 95.12 98 ASN A C 1
ATOM 784 O O . ASN A 1 98 ? -9.359 16.051 -9.069 1.00 95.12 98 ASN A O 1
ATOM 788 N N . LEU A 1 99 ? -9.259 13.817 -9.289 1.00 96.44 99 LEU A N 1
ATOM 789 C CA . LEU A 1 99 ? -9.844 13.509 -7.986 1.00 96.44 99 LEU A CA 1
ATOM 790 C C . LEU A 1 99 ? -8.799 13.366 -6.879 1.00 96.44 99 LEU A C 1
ATOM 792 O O . LEU A 1 99 ? -9.180 13.440 -5.714 1.00 96.44 99 LEU A O 1
ATOM 796 N N . LEU A 1 100 ? -7.511 13.208 -7.208 1.00 94.50 100 LEU A N 1
ATOM 797 C CA . LEU A 1 100 ? -6.450 12.901 -6.242 1.00 94.50 100 LEU A CA 1
ATOM 798 C C . LEU A 1 100 ? -6.495 13.844 -5.036 1.00 94.50 100 LEU A C 1
ATOM 800 O O . LEU A 1 100 ? -6.696 13.400 -3.913 1.00 94.50 100 LEU A O 1
ATOM 804 N N . MET A 1 101 ? -6.424 15.155 -5.275 1.00 94.88 101 MET A N 1
ATOM 805 C CA . MET A 1 101 ? -6.396 16.151 -4.197 1.00 94.88 101 MET A CA 1
ATOM 806 C C . MET A 1 101 ? -7.673 16.177 -3.347 1.00 94.88 101 MET A C 1
ATOM 808 O O . MET A 1 101 ? -7.639 16.670 -2.224 1.00 94.88 101 MET A O 1
ATOM 812 N N . SER A 1 102 ? -8.794 15.640 -3.842 1.00 96.75 102 SER A N 1
ATOM 813 C CA . SER A 1 102 ? -10.030 15.550 -3.057 1.00 96.75 102 SER A CA 1
ATOM 814 C C . SER A 1 102 ? -9.949 14.504 -1.943 1.00 96.75 102 SER A C 1
ATOM 816 O O . SER A 1 102 ? -10.727 14.590 -0.991 1.00 96.75 102 SER A O 1
ATOM 818 N N . TYR A 1 103 ? -9.001 13.563 -2.023 1.00 97.88 103 TYR A N 1
ATOM 819 C CA . TYR A 1 103 ? -8.836 12.495 -1.039 1.00 97.88 103 TYR A CA 1
ATOM 820 C C . TYR A 1 103 ? -7.971 12.879 0.171 1.00 97.88 103 TYR A C 1
ATOM 822 O O . TYR A 1 103 ? -8.024 12.196 1.197 1.00 97.88 103 TYR A O 1
ATOM 830 N N . TYR A 1 104 ? -7.254 14.001 0.091 1.00 97.06 104 TYR A N 1
ATOM 831 C CA . TYR A 1 104 ? -6.280 14.447 1.089 1.00 97.06 104 TYR A CA 1
ATOM 832 C C . TYR A 1 104 ? -6.700 15.752 1.767 1.00 97.06 104 TYR A C 1
ATOM 834 O O . TYR A 1 104 ? -7.485 16.539 1.229 1.00 97.06 104 TYR A O 1
ATOM 842 N N . PHE A 1 105 ? -6.152 16.004 2.956 1.00 94.25 105 PHE A N 1
ATOM 843 C CA . PHE A 1 105 ? -6.298 17.285 3.642 1.00 94.25 105 PHE A CA 1
ATOM 844 C C . PHE A 1 105 ? -5.122 18.212 3.309 1.00 94.25 105 PHE A C 1
ATOM 846 O O . PHE A 1 105 ? -4.119 18.279 4.019 1.00 94.25 105 PHE A O 1
ATOM 853 N N . GLY A 1 106 ? -5.237 18.937 2.194 1.00 90.88 106 GLY A N 1
ATOM 854 C CA . GLY A 1 106 ? -4.187 19.854 1.751 1.00 90.88 106 GLY A CA 1
ATOM 855 C C . GLY A 1 106 ? -2.863 19.123 1.511 1.00 90.88 106 GLY A C 1
ATOM 856 O O . GLY A 1 106 ? -2.806 18.226 0.678 1.00 90.88 106 GLY A O 1
ATOM 857 N N . ASN A 1 107 ? -1.811 19.525 2.229 1.00 91.75 107 ASN A N 1
ATOM 858 C CA 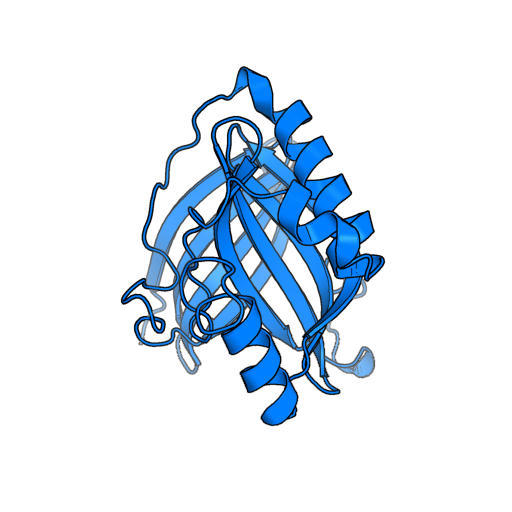. ASN A 1 107 ? -0.472 18.931 2.136 1.00 91.75 107 ASN A CA 1
ATOM 859 C C . ASN A 1 107 ? -0.100 18.067 3.357 1.00 91.75 107 ASN A C 1
ATOM 861 O O . ASN A 1 107 ? 1.059 17.689 3.501 1.00 91.75 107 ASN A O 1
ATOM 865 N N . ASN A 1 108 ? -1.055 17.792 4.251 1.00 91.62 108 ASN A N 1
ATOM 866 C CA . ASN A 1 108 ? -0.817 17.064 5.497 1.00 91.62 108 ASN A CA 1
ATOM 867 C C . ASN A 1 108 ? -0.928 15.559 5.235 1.00 91.62 108 ASN A C 1
ATOM 869 O O . ASN A 1 108 ? -1.967 14.954 5.487 1.00 91.62 108 ASN A O 1
ATOM 873 N N . TYR A 1 109 ? 0.124 14.997 4.650 1.00 94.94 109 TYR A N 1
ATOM 874 C CA . TYR A 1 109 ? 0.208 13.593 4.270 1.00 94.94 109 TYR A CA 1
ATOM 875 C C . TYR A 1 109 ? 1.607 13.068 4.564 1.00 94.94 109 TYR A C 1
ATOM 877 O O . TYR A 1 109 ? 2.572 13.631 4.050 1.00 94.94 109 TYR A O 1
ATOM 885 N N . ILE A 1 110 ? 1.692 12.014 5.367 1.00 98.12 110 ILE A N 1
ATOM 886 C CA . ILE A 1 110 ? 2.937 11.337 5.726 1.00 98.12 110 ILE A CA 1
ATOM 887 C C . ILE A 1 110 ? 3.136 10.129 4.807 1.00 98.12 110 ILE A C 1
ATOM 889 O O . ILE A 1 110 ? 2.185 9.417 4.471 1.00 98.12 110 ILE A O 1
ATOM 893 N N . GLN A 1 111 ? 4.372 9.914 4.372 1.00 97.81 111 GLN A N 1
ATOM 894 C CA . GLN A 1 111 ? 4.743 8.838 3.465 1.00 97.81 111 GLN A CA 1
ATOM 895 C C . GLN A 1 111 ? 5.839 7.968 4.079 1.00 97.81 111 GLN A C 1
ATOM 897 O O . GLN A 1 111 ? 6.819 8.492 4.597 1.00 97.81 111 GLN A O 1
ATOM 902 N N . HIS A 1 112 ? 5.714 6.651 3.920 1.00 98.31 112 HIS A N 1
ATOM 903 C CA . HIS A 1 112 ? 6.716 5.666 4.346 1.00 98.31 112 HIS A CA 1
ATOM 904 C C . HIS A 1 112 ? 7.344 4.895 3.176 1.00 98.31 112 HIS A C 1
ATOM 906 O O . HIS A 1 112 ? 8.329 4.179 3.361 1.00 98.31 112 HIS A O 1
ATOM 912 N N . ASN A 1 113 ? 6.838 5.072 1.946 1.00 97.62 113 ASN A N 1
ATOM 913 C CA . ASN A 1 113 ? 7.511 4.578 0.746 1.00 97.62 113 ASN A CA 1
ATOM 914 C C . ASN A 1 113 ? 8.949 5.134 0.701 1.00 97.62 113 ASN A C 1
ATOM 916 O O . ASN A 1 113 ? 9.139 6.354 0.753 1.00 97.62 113 ASN A O 1
ATOM 920 N N . PRO A 1 114 ? 9.975 4.285 0.530 1.00 97.25 114 PRO A N 1
ATOM 921 C CA . PRO A 1 114 ? 11.369 4.699 0.684 1.00 97.25 114 PRO A CA 1
ATOM 922 C C . PRO A 1 114 ? 11.870 5.662 -0.401 1.00 97.25 114 PRO A C 1
ATOM 924 O O . PRO A 1 114 ? 12.936 6.261 -0.263 1.00 97.25 114 PRO A O 1
ATOM 927 N N . TRP A 1 115 ? 11.127 5.825 -1.497 1.00 96.50 115 TRP A N 1
ATOM 928 C CA . TRP A 1 115 ? 11.494 6.694 -2.616 1.00 96.50 115 TRP A CA 1
ATOM 929 C C . TRP A 1 115 ? 10.685 7.991 -2.677 1.00 96.50 115 TRP A C 1
ATOM 931 O O . TRP A 1 115 ? 10.975 8.848 -3.515 1.00 96.50 115 TRP A O 1
ATOM 941 N N . ILE A 1 116 ? 9.669 8.147 -1.828 1.00 96.88 116 ILE A N 1
ATOM 942 C CA . ILE A 1 116 ? 8.707 9.247 -1.899 1.00 96.88 116 ILE A CA 1
ATOM 943 C C . ILE A 1 116 ? 8.635 9.917 -0.526 1.00 96.88 116 ILE A C 1
ATOM 945 O O . ILE A 1 116 ? 8.495 9.240 0.481 1.00 96.88 116 ILE A O 1
ATOM 949 N N . GLY A 1 117 ? 8.765 11.245 -0.484 1.00 96.75 117 GLY A N 1
ATOM 950 C CA . GLY A 1 117 ? 8.621 12.018 0.754 1.00 96.75 117 GLY A CA 1
ATOM 951 C C . GLY A 1 117 ? 7.180 12.455 1.024 1.00 96.75 117 GLY A C 1
ATOM 952 O O . GLY A 1 117 ? 6.267 12.174 0.243 1.00 96.75 117 GLY A O 1
ATOM 953 N N . ASP A 1 118 ? 7.005 13.222 2.091 1.00 97.25 118 ASP A N 1
ATOM 954 C CA . ASP A 1 118 ? 5.701 13.702 2.548 1.00 97.25 118 ASP A CA 1
ATOM 955 C C . ASP A 1 118 ? 5.071 14.754 1.640 1.00 97.25 118 ASP A C 1
ATOM 957 O O . ASP A 1 118 ? 5.728 15.515 0.916 1.00 97.25 118 ASP A O 1
ATOM 961 N N . GLY A 1 119 ? 3.754 14.865 1.784 1.00 95.31 119 GLY A N 1
ATOM 962 C CA . GLY A 1 119 ? 2.940 15.860 1.119 1.00 95.31 119 GLY A CA 1
ATOM 963 C C . GLY A 1 119 ? 2.695 15.563 -0.359 1.00 95.31 119 GLY A C 1
ATOM 964 O O . GLY A 1 119 ? 3.122 14.563 -0.936 1.00 95.31 119 GLY A O 1
ATOM 965 N N . LEU A 1 120 ? 1.958 16.474 -0.983 1.00 91.19 120 LEU A N 1
ATOM 966 C CA . LEU A 1 120 ? 1.456 16.390 -2.350 1.00 91.19 120 LEU A CA 1
ATOM 967 C C . LEU A 1 120 ? 1.787 17.654 -3.158 1.00 91.19 120 LEU A C 1
ATOM 969 O O . LEU A 1 120 ? 1.070 17.991 -4.096 1.00 91.19 120 LEU A O 1
ATOM 973 N N . THR A 1 121 ? 2.819 18.425 -2.803 1.00 80.81 121 THR A N 1
ATOM 974 C CA . THR A 1 121 ? 3.145 19.619 -3.603 1.00 80.81 121 THR A CA 1
ATOM 975 C C . THR A 1 121 ? 3.808 19.236 -4.926 1.00 80.81 121 THR A C 1
ATOM 977 O O . THR A 1 121 ? 4.478 18.220 -5.032 1.00 80.81 121 THR A O 1
ATOM 980 N N . GLY A 1 122 ? 3.662 20.046 -5.977 1.00 69.06 122 GLY A N 1
ATOM 981 C CA . GLY A 1 122 ? 4.274 19.731 -7.279 1.00 69.06 122 GLY A CA 1
ATOM 982 C C . GLY A 1 122 ? 5.812 19.734 -7.284 1.00 69.06 122 GLY A C 1
ATOM 983 O O . GLY A 1 122 ? 6.418 19.282 -8.252 1.00 69.06 122 GLY A O 1
ATOM 984 N N . THR A 1 123 ? 6.450 20.249 -6.229 1.00 66.25 123 THR A N 1
ATOM 985 C CA . THR A 1 123 ? 7.911 20.374 -6.116 1.00 66.25 123 THR A CA 1
ATOM 986 C C . THR A 1 123 ? 8.536 19.456 -5.064 1.00 66.25 123 THR A C 1
ATOM 988 O O . THR A 1 123 ? 9.760 19.389 -5.016 1.00 66.25 123 THR A O 1
ATOM 991 N N . THR A 1 124 ? 7.732 18.772 -4.240 1.00 74.62 124 THR A N 1
ATOM 992 C CA . THR A 1 124 ? 8.168 17.832 -3.187 1.00 74.62 124 THR A CA 1
ATOM 993 C C . THR A 1 124 ? 7.212 16.635 -3.090 1.00 74.62 124 THR A C 1
ATOM 995 O O . THR A 1 124 ? 6.186 16.605 -3.760 1.00 74.62 124 THR A O 1
ATOM 998 N N . GLY A 1 125 ? 7.513 15.631 -2.270 1.00 90.00 125 GLY A N 1
ATOM 999 C CA . GLY A 1 125 ? 6.535 14.600 -1.905 1.00 90.00 125 GLY A CA 1
ATOM 1000 C C . GLY A 1 125 ? 6.048 13.710 -3.051 1.00 90.00 125 GLY A C 1
ATOM 1001 O O . GLY A 1 125 ? 6.823 13.345 -3.941 1.00 90.00 125 GLY A O 1
ATOM 1002 N N . LEU A 1 126 ? 4.754 13.369 -3.034 1.00 93.31 126 LEU A N 1
ATOM 1003 C CA . LEU A 1 126 ? 4.145 12.369 -3.919 1.00 93.31 126 LEU A CA 1
ATOM 1004 C C . LEU A 1 126 ? 4.397 12.633 -5.410 1.00 93.31 126 LEU A C 1
ATOM 1006 O O . LEU A 1 126 ? 4.895 11.757 -6.118 1.00 93.31 126 LEU A O 1
ATOM 1010 N N . PHE A 1 127 ? 4.093 13.837 -5.905 1.00 92.88 127 PHE A N 1
ATOM 1011 C CA . PHE A 1 127 ? 4.232 14.134 -7.335 1.00 92.88 127 PHE A CA 1
ATOM 1012 C C . PHE A 1 127 ? 5.688 14.102 -7.800 1.00 92.88 127 PHE A C 1
ATOM 1014 O O . PHE A 1 127 ? 5.975 13.571 -8.875 1.00 92.88 127 PHE A O 1
ATOM 1021 N N . GLN A 1 128 ? 6.612 14.642 -6.998 1.00 94.06 128 GLN A N 1
ATOM 1022 C CA . GLN A 1 128 ? 8.035 14.611 -7.328 1.00 94.06 128 GLN A CA 1
ATOM 1023 C C . GLN A 1 128 ? 8.565 13.172 -7.325 1.00 94.06 128 GLN A C 1
ATOM 1025 O O . GLN A 1 128 ? 9.262 12.784 -8.264 1.00 94.06 128 GLN A O 1
ATOM 1030 N N . GLY A 1 129 ? 8.221 12.383 -6.302 1.00 95.06 129 GLY A N 1
ATOM 1031 C CA . GLY A 1 129 ? 8.662 10.997 -6.158 1.00 95.06 129 GLY A CA 1
ATOM 1032 C C . GLY A 1 129 ? 8.173 10.111 -7.304 1.00 95.06 129 GLY A C 1
ATOM 1033 O O . GLY A 1 129 ? 8.979 9.461 -7.971 1.00 95.06 129 GLY A O 1
ATOM 1034 N N . VAL A 1 130 ? 6.877 10.168 -7.629 1.00 94.88 130 VAL A N 1
ATOM 1035 C CA . VAL A 1 130 ? 6.297 9.412 -8.754 1.00 94.88 130 VAL A CA 1
ATOM 1036 C C . VAL A 1 130 ? 6.919 9.830 -10.091 1.00 94.88 130 VAL A C 1
ATOM 1038 O O . VAL A 1 130 ? 7.257 8.974 -10.912 1.00 94.88 130 VAL A O 1
ATOM 1041 N N . ALA A 1 131 ? 7.134 11.131 -10.319 1.00 95.25 131 ALA A N 1
ATOM 1042 C CA . ALA A 1 131 ? 7.796 11.609 -11.533 1.00 95.25 131 ALA A CA 1
ATOM 1043 C C . ALA A 1 131 ? 9.264 11.148 -11.623 1.00 95.25 131 ALA A C 1
ATOM 1045 O O . ALA A 1 131 ? 9.737 10.797 -12.708 1.00 95.25 131 ALA A O 1
ATOM 1046 N N . ALA A 1 132 ? 9.985 11.121 -10.498 1.00 96.06 132 ALA A N 1
ATOM 1047 C CA . ALA A 1 132 ? 11.362 10.640 -10.429 1.00 96.06 132 ALA A CA 1
ATOM 1048 C C . ALA A 1 132 ? 11.454 9.135 -10.724 1.00 96.06 132 ALA A C 1
ATOM 1050 O O . ALA A 1 132 ? 12.277 8.732 -11.549 1.00 96.06 132 ALA A O 1
ATOM 1051 N N . LEU A 1 133 ? 10.565 8.328 -10.135 1.00 97.19 133 LEU A N 1
ATOM 1052 C CA . LEU A 1 133 ? 10.442 6.897 -10.425 1.00 97.19 133 LEU A CA 1
ATOM 1053 C C . LEU A 1 133 ? 10.159 6.659 -11.912 1.00 97.19 133 LEU A C 1
ATOM 1055 O O . LEU A 1 133 ? 10.868 5.892 -12.564 1.00 97.19 133 LEU A O 1
ATOM 1059 N N . ALA A 1 134 ? 9.195 7.380 -12.491 1.00 97.31 134 ALA A N 1
ATOM 1060 C CA . ALA A 1 134 ? 8.884 7.274 -13.915 1.00 97.31 134 ALA A CA 1
ATOM 1061 C C . ALA A 1 134 ? 10.092 7.613 -14.804 1.00 97.31 134 ALA A C 1
ATOM 1063 O O . ALA A 1 134 ? 10.398 6.875 -15.741 1.00 97.31 134 ALA A O 1
ATOM 1064 N N . LYS A 1 135 ? 10.830 8.684 -14.483 1.00 97.56 135 LYS A N 1
ATOM 1065 C CA . LYS A 1 135 ? 12.055 9.070 -15.202 1.00 97.56 135 LYS A CA 1
ATOM 1066 C C . LYS A 1 135 ? 13.163 8.016 -15.090 1.00 97.56 135 LYS A C 1
ATOM 1068 O O . LYS A 1 135 ? 13.946 7.869 -16.025 1.00 97.56 135 LYS A O 1
ATOM 1073 N N . ALA A 1 136 ? 13.215 7.281 -13.982 1.00 97.50 136 ALA A N 1
ATOM 1074 C CA . ALA A 1 136 ? 14.137 6.168 -13.770 1.00 97.50 136 ALA A CA 1
ATOM 1075 C C . ALA A 1 136 ? 13.692 4.857 -14.455 1.00 97.50 136 ALA A C 1
ATOM 1077 O O . ALA A 1 136 ? 14.370 3.844 -14.324 1.00 97.50 136 ALA A O 1
ATOM 1078 N N . GLY A 1 137 ? 12.578 4.856 -15.198 1.00 97.56 137 GLY A N 1
ATOM 1079 C CA . GLY A 1 137 ? 12.038 3.659 -15.852 1.00 97.56 137 GLY A CA 1
ATOM 1080 C C . GLY A 1 137 ? 11.136 2.809 -14.952 1.00 97.56 137 GLY A C 1
ATOM 1081 O O . GLY A 1 137 ? 10.721 1.725 -15.352 1.00 97.56 137 GLY A O 1
ATOM 1082 N N . HIS A 1 138 ? 10.789 3.316 -13.771 1.00 97.31 138 HIS A N 1
ATOM 1083 C CA . HIS A 1 138 ? 9.953 2.668 -12.765 1.00 97.31 138 HIS A CA 1
ATOM 1084 C C . HIS A 1 138 ? 8.577 3.335 -12.656 1.00 97.31 138 HIS A C 1
ATOM 1086 O O . HIS A 1 138 ? 8.083 3.611 -11.567 1.00 97.31 138 HIS A O 1
ATOM 1092 N N . ALA A 1 139 ? 7.956 3.644 -13.797 1.00 97.50 139 ALA A N 1
ATOM 1093 C CA . ALA A 1 139 ? 6.614 4.219 -13.805 1.00 97.50 139 ALA A CA 1
ATOM 1094 C C . ALA A 1 139 ? 5.639 3.297 -13.055 1.00 97.50 139 ALA A C 1
ATOM 1096 O O . ALA A 1 139 ? 5.546 2.112 -13.373 1.00 97.50 139 ALA A O 1
ATOM 1097 N N . VAL A 1 140 ? 4.937 3.845 -12.064 1.00 97.31 140 VAL A N 1
ATOM 1098 C CA . VAL A 1 140 ? 3.949 3.116 -11.262 1.00 97.31 140 VAL A CA 1
ATOM 1099 C C . VAL A 1 140 ? 2.612 3.143 -11.990 1.00 97.31 140 VAL A C 1
ATOM 1101 O O . VAL A 1 140 ? 2.133 4.208 -12.382 1.00 97.31 140 VAL A O 1
ATOM 1104 N N . LYS A 1 141 ? 1.994 1.978 -12.170 1.00 98.19 141 LYS A N 1
ATOM 1105 C CA . LYS A 1 141 ? 0.655 1.862 -12.746 1.00 98.19 141 LYS A CA 1
ATOM 1106 C C . LYS A 1 141 ? -0.126 0.783 -12.026 1.00 98.19 141 LYS A C 1
ATOM 1108 O O . LYS A 1 141 ? 0.259 -0.375 -12.089 1.00 98.19 141 LYS A O 1
ATOM 1113 N N . TYR A 1 142 ? -1.275 1.125 -11.464 1.00 98.50 142 TYR A N 1
ATOM 1114 C CA . TYR A 1 142 ? -2.214 0.138 -10.944 1.00 98.50 142 TYR A CA 1
ATOM 1115 C C . TYR A 1 142 ? -3.133 -0.328 -12.074 1.00 98.50 142 TYR A C 1
ATOM 1117 O O . TYR A 1 142 ? -3.466 0.422 -12.992 1.00 98.50 142 TYR A O 1
ATOM 1125 N N . THR A 1 143 ? -3.510 -1.600 -12.045 1.00 98.25 143 THR A N 1
ATOM 1126 C CA . THR A 1 143 ? -4.350 -2.218 -13.082 1.00 98.25 143 THR A CA 1
ATOM 1127 C C . THR A 1 143 ? -5.578 -2.898 -12.511 1.00 98.25 143 THR A C 1
ATOM 1129 O O . THR A 1 143 ? -6.599 -2.967 -13.195 1.00 98.25 143 THR A O 1
ATOM 1132 N N . LYS A 1 144 ? -5.506 -3.392 -11.272 1.00 98.31 144 LYS A N 1
ATOM 1133 C CA . LYS A 1 144 ? -6.621 -4.095 -10.651 1.00 98.31 144 LYS A CA 1
ATOM 1134 C C . LYS A 1 144 ? -6.536 -4.056 -9.133 1.00 98.31 144 LYS A C 1
ATOM 1136 O O . LYS A 1 144 ? -5.551 -4.520 -8.569 1.00 98.31 144 LYS A O 1
ATOM 1141 N N . LEU A 1 145 ? -7.613 -3.600 -8.501 1.00 98.56 145 LEU A N 1
ATOM 1142 C CA . LEU A 1 145 ? -7.861 -3.812 -7.079 1.00 98.56 145 LEU A CA 1
ATOM 1143 C C . LEU A 1 145 ? -8.151 -5.301 -6.823 1.00 98.56 145 LEU A C 1
ATOM 1145 O O . LEU A 1 145 ? -8.926 -5.920 -7.562 1.00 98.56 145 LEU A O 1
ATOM 1149 N N . ARG A 1 146 ? -7.528 -5.883 -5.797 1.00 98.19 146 ARG A N 1
ATOM 1150 C CA . ARG A 1 146 ? -7.649 -7.307 -5.450 1.00 98.19 146 ARG A CA 1
ATOM 1151 C C . ARG A 1 146 ? -8.388 -7.516 -4.135 1.00 98.19 146 ARG A C 1
ATOM 1153 O O . ARG A 1 146 ? -9.386 -8.233 -4.134 1.00 98.19 146 ARG A O 1
ATOM 1160 N N . GLN A 1 147 ? -7.967 -6.852 -3.064 1.00 98.25 147 GLN A N 1
ATOM 1161 C CA . GLN A 1 147 ? -8.589 -6.967 -1.745 1.00 98.25 147 GLN A CA 1
ATOM 1162 C C . GLN A 1 147 ? -8.543 -5.630 -0.999 1.00 98.25 147 GLN A C 1
ATOM 1164 O O . GLN A 1 147 ? -7.671 -4.804 -1.255 1.00 98.25 147 GLN A O 1
ATOM 1169 N N . VAL A 1 148 ? -9.493 -5.422 -0.082 1.00 98.81 148 VAL A N 1
ATOM 1170 C CA . VAL A 1 148 ? -9.517 -4.280 0.846 1.00 98.81 148 VAL A CA 1
ATOM 1171 C C . VAL A 1 148 ? -9.858 -4.806 2.236 1.00 98.81 148 VAL A C 1
ATOM 1173 O O . VAL A 1 148 ? -10.992 -5.250 2.437 1.00 98.81 148 VAL A O 1
ATOM 1176 N N . LEU A 1 149 ? -8.906 -4.732 3.161 1.00 98.88 149 LEU A N 1
ATOM 1177 C CA . LEU A 1 149 ? -9.049 -5.082 4.575 1.00 98.88 149 LEU A CA 1
ATOM 1178 C C . LEU A 1 149 ? -9.008 -3.806 5.417 1.00 98.88 149 LEU A C 1
ATOM 1180 O O . LEU A 1 149 ? -8.276 -2.883 5.066 1.00 98.88 149 LEU A O 1
ATOM 1184 N N . ALA A 1 150 ? -9.805 -3.715 6.478 1.00 98.94 150 ALA A N 1
ATOM 1185 C CA . ALA A 1 150 ? -9.873 -2.497 7.284 1.00 98.94 150 ALA A CA 1
ATOM 1186 C C . ALA A 1 150 ? -10.165 -2.773 8.759 1.00 98.94 150 ALA A C 1
ATOM 1188 O O . ALA A 1 150 ? -10.964 -3.649 9.078 1.00 98.94 150 ALA A O 1
ATOM 1189 N N . GLU A 1 151 ? -9.568 -1.957 9.626 1.00 98.88 151 GLU A N 1
ATOM 1190 C CA . GLU A 1 151 ? -9.838 -1.894 11.060 1.00 98.88 151 GLU A CA 1
ATOM 1191 C C . GLU A 1 151 ? -9.640 -0.447 11.515 1.00 98.88 151 GLU A C 1
ATOM 1193 O O . GLU A 1 151 ? -8.529 0.084 11.510 1.00 98.88 151 GLU A O 1
ATOM 1198 N N . GLY A 1 152 ? -10.742 0.206 11.877 1.00 98.81 152 GLY A N 1
ATOM 1199 C CA . GLY A 1 152 ? -10.745 1.601 12.286 1.00 98.81 152 GLY A CA 1
ATOM 1200 C C . GLY A 1 152 ? -10.259 2.548 11.196 1.00 98.81 152 GLY A C 1
ATOM 1201 O O . GLY A 1 152 ? -10.799 2.580 10.085 1.00 98.81 152 GLY A O 1
ATOM 1202 N N . ASP A 1 153 ? -9.249 3.343 11.526 1.00 98.81 153 ASP A N 1
ATOM 1203 C CA . ASP A 1 153 ? -8.573 4.274 10.630 1.00 98.81 153 ASP A CA 1
ATOM 1204 C C . ASP A 1 153 ? -7.563 3.618 9.680 1.00 98.81 153 ASP A C 1
ATOM 1206 O O . ASP A 1 153 ? -7.164 4.271 8.717 1.00 98.81 153 ASP A O 1
ATOM 1210 N N . PHE A 1 154 ? -7.196 2.347 9.871 1.00 98.94 154 PHE A N 1
ATOM 1211 C CA . PHE A 1 154 ? -6.270 1.633 8.988 1.00 98.94 154 PHE A CA 1
ATOM 1212 C C . PHE A 1 154 ? -7.002 0.819 7.923 1.00 98.94 154 PHE A C 1
ATOM 1214 O O . PHE A 1 154 ? -7.914 0.042 8.210 1.00 98.94 154 PHE A O 1
ATOM 1221 N N . VAL A 1 155 ? -6.553 0.953 6.675 1.00 98.94 155 VAL A N 1
ATOM 1222 C CA . VAL A 1 155 ? -7.044 0.166 5.540 1.00 98.94 155 VAL A CA 1
ATOM 1223 C C . VAL A 1 155 ? -5.861 -0.376 4.749 1.00 98.94 155 VAL A C 1
ATOM 1225 O O . VAL A 1 155 ? -5.058 0.403 4.243 1.00 98.94 155 VAL A O 1
ATOM 1228 N N . LEU A 1 156 ? -5.773 -1.698 4.605 1.00 98.94 156 LEU A N 1
ATOM 1229 C CA . LEU A 1 156 ? -4.849 -2.370 3.694 1.00 98.94 156 LEU A CA 1
ATOM 1230 C C . LEU A 1 156 ? -5.554 -2.666 2.370 1.00 98.94 156 LEU A C 1
ATOM 1232 O O . LEU A 1 156 ? -6.648 -3.232 2.329 1.00 98.94 156 LEU A O 1
ATOM 1236 N N . VAL A 1 157 ? -4.895 -2.328 1.272 1.00 98.81 157 VAL A N 1
ATOM 1237 C CA . VAL A 1 157 ? -5.335 -2.613 -0.084 1.00 98.81 157 VAL A CA 1
ATOM 1238 C C . VAL A 1 157 ? -4.282 -3.440 -0.792 1.00 98.81 157 VAL A C 1
ATOM 1240 O O . VAL A 1 157 ? -3.114 -3.071 -0.835 1.00 98.81 157 VAL A O 1
ATOM 1243 N N . THR A 1 158 ? -4.714 -4.534 -1.411 1.00 98.75 158 THR A N 1
ATOM 1244 C CA . THR A 1 158 ? -3.863 -5.299 -2.319 1.00 98.75 158 THR A CA 1
ATOM 1245 C C . THR A 1 158 ? -4.283 -5.024 -3.756 1.00 98.75 158 THR A C 1
ATOM 1247 O O . THR A 1 158 ? -5.472 -5.032 -4.093 1.00 98.75 158 THR A O 1
ATOM 1250 N N . SER A 1 159 ? -3.310 -4.749 -4.619 1.00 98.69 159 SER A N 1
ATOM 1251 C CA . SER A 1 159 ? -3.531 -4.417 -6.023 1.00 98.69 159 SER A CA 1
ATOM 1252 C C . SER A 1 159 ? -2.473 -5.039 -6.928 1.00 98.69 159 SER A C 1
ATOM 1254 O O . SER A 1 159 ? -1.331 -5.258 -6.538 1.00 98.69 159 SER A O 1
ATOM 1256 N N . GLU A 1 160 ? -2.839 -5.289 -8.181 1.00 98.12 160 GLU A N 1
ATOM 1257 C CA . GLU A 1 160 ? -1.905 -5.658 -9.245 1.00 98.12 160 GLU A CA 1
ATOM 1258 C C . GLU A 1 160 ? -1.631 -4.462 -10.150 1.00 98.12 160 GLU A C 1
ATOM 1260 O O . GLU A 1 160 ? -2.540 -3.694 -10.496 1.00 98.12 160 GLU A O 1
ATOM 1265 N N . GLY A 1 161 ? -0.391 -4.340 -10.607 1.00 98.12 161 GLY A N 1
ATOM 1266 C CA . GLY A 1 161 ? 0.023 -3.275 -11.497 1.00 98.12 161 GLY A CA 1
ATOM 1267 C C . GLY A 1 161 ? 1.345 -3.540 -12.206 1.00 98.12 161 GLY A C 1
ATOM 1268 O O . GLY A 1 161 ? 1.812 -4.674 -12.305 1.00 98.12 161 GLY A O 1
ATOM 1269 N N . LEU A 1 162 ? 1.941 -2.461 -12.703 1.00 98.38 162 LEU A N 1
ATOM 1270 C CA . LEU A 1 162 ? 3.255 -2.436 -13.324 1.00 98.38 162 LEU A CA 1
ATOM 1271 C C . LEU A 1 162 ? 4.166 -1.456 -12.587 1.00 98.38 162 LEU A C 1
ATOM 1273 O O . LEU A 1 162 ? 3.803 -0.293 -12.404 1.00 98.38 162 LEU A O 1
ATOM 1277 N N . PHE A 1 163 ? 5.372 -1.914 -12.253 1.00 97.94 163 PHE A N 1
ATOM 1278 C CA . PHE A 1 163 ? 6.484 -1.062 -11.839 1.00 97.94 163 PHE A CA 1
ATOM 1279 C C . PHE A 1 163 ? 7.507 -1.018 -12.976 1.00 97.94 163 PHE A C 1
ATOM 1281 O O . PHE A 1 163 ? 8.283 -1.956 -13.187 1.00 97.94 163 PHE A O 1
ATOM 1288 N N . GLY A 1 164 ? 7.445 0.034 -13.792 1.00 97.62 164 GLY A N 1
ATOM 1289 C CA . GLY A 1 164 ? 8.066 0.026 -15.114 1.00 97.62 164 GLY A CA 1
ATOM 1290 C C . GLY A 1 164 ? 7.363 -0.983 -16.024 1.00 97.62 164 GLY A C 1
ATOM 1291 O O . GLY A 1 164 ? 6.180 -0.840 -16.315 1.00 97.62 164 GLY A O 1
ATOM 1292 N N . ASN A 1 165 ? 8.084 -2.021 -16.454 1.00 96.62 165 ASN A N 1
ATOM 1293 C CA . ASN A 1 165 ? 7.536 -3.110 -17.277 1.00 96.62 165 ASN A CA 1
ATOM 1294 C C . ASN A 1 165 ? 7.289 -4.407 -16.486 1.00 96.62 165 ASN A C 1
ATOM 1296 O O . ASN A 1 165 ? 6.848 -5.399 -17.063 1.00 96.62 165 ASN A O 1
ATOM 1300 N N . GLN A 1 166 ? 7.606 -4.425 -15.189 1.00 97.56 166 GLN A N 1
ATOM 1301 C CA . GLN A 1 166 ? 7.468 -5.606 -14.342 1.00 97.56 166 GLN A CA 1
ATOM 1302 C C . GLN A 1 166 ? 6.053 -5.675 -13.767 1.00 97.56 166 GLN A C 1
ATOM 1304 O O . GLN A 1 166 ? 5.596 -4.702 -13.174 1.00 97.56 166 GLN A O 1
ATOM 1309 N N . VAL A 1 167 ? 5.384 -6.824 -13.909 1.00 97.62 167 VAL A N 1
ATOM 1310 C CA . VAL A 1 167 ? 4.127 -7.103 -13.194 1.00 97.62 167 VAL A CA 1
ATOM 1311 C C . VAL A 1 167 ? 4.430 -7.198 -11.705 1.00 97.62 167 VAL A C 1
ATOM 1313 O O . VAL A 1 167 ? 5.304 -7.974 -11.305 1.00 97.62 167 VAL A O 1
ATOM 1316 N N . THR A 1 168 ? 3.716 -6.409 -10.910 1.00 98.38 168 THR A N 1
ATOM 1317 C CA . THR A 1 168 ? 4.017 -6.157 -9.498 1.00 98.38 168 THR A CA 1
ATOM 1318 C C . THR A 1 168 ? 2.738 -6.196 -8.668 1.00 98.38 168 THR A C 1
ATOM 1320 O O . THR A 1 168 ? 1.696 -5.688 -9.088 1.00 98.38 168 THR A O 1
ATOM 1323 N N . ALA A 1 169 ? 2.828 -6.810 -7.490 1.00 98.50 169 ALA A N 1
ATOM 1324 C CA . ALA A 1 169 ? 1.835 -6.720 -6.434 1.00 98.50 169 ALA A CA 1
ATOM 1325 C C . ALA A 1 169 ? 2.162 -5.536 -5.520 1.00 98.50 169 ALA A C 1
ATOM 1327 O O . ALA A 1 169 ? 3.291 -5.409 -5.037 1.00 98.50 169 ALA A O 1
ATOM 1328 N N . TYR A 1 170 ? 1.155 -4.702 -5.296 1.00 98.69 170 TYR A N 1
ATOM 1329 C CA . TYR A 1 170 ? 1.175 -3.543 -4.416 1.00 98.69 170 TYR A CA 1
ATOM 1330 C C . TYR A 1 170 ? 0.326 -3.864 -3.203 1.00 98.69 170 TYR A C 1
ATOM 1332 O O . TYR A 1 170 ? -0.824 -4.286 -3.352 1.00 98.69 170 TYR A O 1
ATOM 1340 N N . TYR A 1 171 ? 0.923 -3.743 -2.028 1.00 98.75 171 TYR A N 1
ATOM 1341 C CA . TYR A 1 171 ? 0.217 -3.809 -0.761 1.00 98.75 171 TYR A CA 1
ATOM 1342 C C . TYR A 1 171 ? 0.367 -2.427 -0.151 1.00 98.75 171 TYR A C 1
ATOM 1344 O O . TYR A 1 171 ? 1.446 -2.091 0.326 1.00 98.75 171 TYR A O 1
ATOM 1352 N N . ASP A 1 172 ? -0.688 -1.629 -0.257 1.00 98.88 172 ASP A N 1
ATOM 1353 C CA . ASP A 1 172 ? -0.743 -0.253 0.216 1.00 98.88 172 ASP A CA 1
ATOM 1354 C C . ASP A 1 172 ? -1.558 -0.250 1.515 1.00 98.88 172 ASP A C 1
ATOM 1356 O O . ASP A 1 172 ? -2.716 -0.668 1.515 1.00 98.88 172 ASP A O 1
ATOM 1360 N N . MET A 1 173 ? -0.995 0.223 2.624 1.00 98.81 173 MET A N 1
ATOM 1361 C CA . MET A 1 173 ? -1.721 0.485 3.869 1.00 98.81 173 MET A CA 1
ATOM 1362 C C . MET A 1 173 ? -1.865 1.993 4.056 1.00 98.81 173 MET A C 1
ATOM 1364 O O . MET A 1 173 ? -0.894 2.731 3.929 1.00 98.81 173 MET A O 1
ATOM 1368 N N . MET A 1 174 ? -3.074 2.469 4.348 1.00 98.88 174 MET A N 1
ATOM 1369 C CA . MET A 1 174 ? -3.364 3.890 4.541 1.00 98.88 174 MET A CA 1
ATOM 1370 C C . MET A 1 174 ? -4.055 4.111 5.868 1.00 98.88 174 MET A C 1
ATOM 1372 O O . MET A 1 174 ? -4.936 3.334 6.243 1.00 98.88 174 MET A O 1
ATOM 1376 N N . ARG A 1 175 ? -3.703 5.221 6.520 1.00 98.81 175 ARG A N 1
ATOM 1377 C CA . ARG A 1 175 ? -4.443 5.744 7.666 1.00 98.81 175 ARG A CA 1
ATOM 1378 C C . ARG A 1 175 ? -5.354 6.886 7.231 1.00 98.81 175 ARG A C 1
ATOM 1380 O O . ARG A 1 175 ? -4.928 7.794 6.505 1.00 98.81 175 ARG A O 1
ATOM 1387 N N . VAL A 1 176 ? -6.605 6.843 7.674 1.00 98.81 176 VAL A N 1
ATOM 1388 C CA . VAL A 1 176 ? -7.604 7.889 7.444 1.00 98.81 176 VAL A CA 1
ATOM 1389 C C . VAL A 1 176 ? -7.741 8.746 8.695 1.00 98.81 176 VAL A C 1
ATOM 1391 O O . VAL A 1 176 ? -7.989 8.243 9.777 1.00 98.81 176 VAL A O 1
ATOM 1394 N N . GLU A 1 177 ? -7.645 10.060 8.544 1.00 98.12 177 GLU A N 1
ATOM 1395 C CA . GLU A 1 177 ? -7.849 11.010 9.6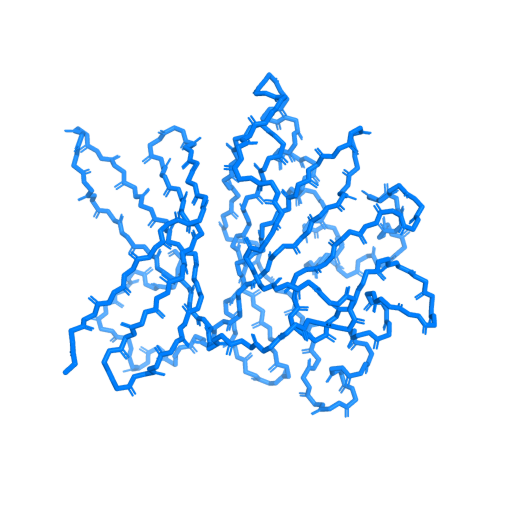31 1.00 98.12 177 GLU A CA 1
ATOM 1396 C C . GLU A 1 177 ? -8.807 12.106 9.173 1.00 98.12 177 GLU A C 1
ATOM 1398 O O . GLU A 1 177 ? -8.661 12.654 8.077 1.00 98.12 177 GLU A O 1
ATOM 1403 N N . HIS A 1 178 ? -9.817 12.422 9.987 1.00 96.00 178 HIS A N 1
ATOM 1404 C CA . HIS A 1 178 ? -10.834 13.428 9.649 1.00 96.00 178 HIS A CA 1
ATOM 1405 C C . HIS A 1 178 ? -11.484 13.202 8.262 1.00 96.00 178 HIS A C 1
ATOM 1407 O O . HIS A 1 178 ? -11.798 14.150 7.537 1.00 96.00 178 HIS A O 1
ATOM 1413 N N . GLY A 1 179 ? -11.663 11.933 7.870 1.00 96.69 179 GLY A N 1
ATOM 1414 C CA . GLY A 1 179 ? -12.225 11.541 6.573 1.00 96.69 179 GLY A CA 1
ATOM 1415 C C . GLY A 1 179 ? -11.314 11.816 5.369 1.00 96.69 179 GLY A C 1
ATOM 1416 O O . GLY A 1 179 ? -11.814 11.947 4.250 1.00 96.69 179 GLY A O 1
ATOM 1417 N N . LYS A 1 180 ? -9.999 11.955 5.579 1.00 98.38 180 LYS A N 1
ATOM 1418 C CA . LYS A 1 180 ? -8.976 12.158 4.541 1.00 98.38 180 LYS A CA 1
ATOM 1419 C C . LYS A 1 180 ? -7.805 11.202 4.726 1.00 98.38 180 LYS A C 1
ATOM 1421 O O . LYS A 1 180 ? -7.525 10.777 5.836 1.00 98.38 180 LYS A O 1
ATOM 1426 N N . ILE A 1 181 ? -7.115 10.872 3.637 1.00 98.62 181 ILE A N 1
ATOM 1427 C CA . ILE A 1 181 ? -5.882 10.080 3.707 1.00 98.62 181 ILE A CA 1
ATOM 1428 C C . ILE A 1 181 ? -4.810 10.940 4.376 1.00 98.62 181 ILE A C 1
ATOM 1430 O O . ILE A 1 181 ? -4.533 12.046 3.904 1.00 98.62 181 ILE A O 1
ATOM 1434 N N . ALA A 1 182 ? -4.242 10.434 5.466 1.00 98.38 182 ALA A N 1
ATOM 1435 C CA . ALA A 1 182 ? -3.266 11.146 6.286 1.00 98.38 182 ALA A CA 1
ATOM 1436 C C . ALA A 1 182 ? -1.874 10.507 6.237 1.00 98.38 182 ALA A C 1
ATOM 1438 O O . ALA A 1 182 ? -0.881 11.212 6.384 1.00 98.38 182 ALA A O 1
ATOM 1439 N N . GLU A 1 183 ? -1.788 9.198 6.000 1.00 98.75 183 GLU A N 1
ATOM 1440 C CA . GLU A 1 183 ? -0.536 8.442 6.108 1.00 98.75 183 GLU A CA 1
ATOM 1441 C C . GLU A 1 183 ? -0.573 7.209 5.203 1.00 98.75 183 GLU A C 1
ATOM 1443 O O . GLU A 1 183 ? -1.659 6.691 4.915 1.00 98.75 183 GLU A O 1
ATOM 1448 N N . HIS A 1 184 ? 0.587 6.769 4.712 1.00 98.69 184 HIS A N 1
ATOM 1449 C CA . HIS A 1 184 ? 0.691 5.661 3.763 1.00 98.69 184 HIS A CA 1
ATOM 1450 C C . HIS A 1 184 ? 1.997 4.881 3.897 1.00 98.69 184 HIS A C 1
ATOM 1452 O O . HIS A 1 184 ? 3.081 5.464 3.857 1.00 98.69 184 HIS A O 1
ATOM 1458 N N . TRP A 1 185 ? 1.865 3.559 3.919 1.00 98.81 185 TRP A N 1
ATOM 1459 C CA . TRP A 1 185 ? 2.942 2.579 3.842 1.00 98.81 185 TRP A CA 1
ATOM 1460 C C . TRP A 1 185 ? 2.696 1.671 2.647 1.00 98.81 185 TRP A C 1
ATOM 1462 O O . TRP A 1 185 ? 1.547 1.346 2.350 1.00 98.81 185 TRP A O 1
ATOM 1472 N N . ASP A 1 186 ? 3.755 1.212 1.991 1.00 98.50 186 ASP A N 1
ATOM 1473 C CA . ASP A 1 186 ? 3.622 0.237 0.920 1.00 98.50 186 ASP A CA 1
ATOM 1474 C C . ASP A 1 186 ? 4.763 -0.775 0.860 1.00 98.50 186 ASP A C 1
ATOM 1476 O O . ASP A 1 186 ? 5.875 -0.576 1.352 1.00 98.50 186 ASP A O 1
ATOM 1480 N N . VAL A 1 187 ? 4.445 -1.899 0.223 1.00 98.31 187 VAL A N 1
ATOM 1481 C CA . VAL A 1 187 ? 5.407 -2.916 -0.183 1.00 98.31 187 VAL A CA 1
ATOM 1482 C C . VAL A 1 187 ? 5.124 -3.297 -1.629 1.00 98.31 187 VAL A C 1
ATOM 1484 O O . VAL A 1 187 ? 3.989 -3.627 -1.989 1.00 98.31 187 VAL A O 1
ATOM 1487 N N . LEU A 1 188 ? 6.165 -3.271 -2.463 1.00 98.06 188 LEU A N 1
ATOM 1488 C CA . LEU A 1 188 ? 6.097 -3.620 -3.879 1.00 98.06 188 LEU A CA 1
ATOM 1489 C C . LEU A 1 188 ? 6.884 -4.905 -4.135 1.00 98.06 188 LEU A C 1
ATOM 1491 O O . LEU A 1 188 ? 8.102 -4.941 -3.950 1.00 98.06 188 LEU A O 1
ATOM 1495 N N . GLN A 1 189 ? 6.218 -5.938 -4.653 1.00 97.62 189 GLN A N 1
ATOM 1496 C CA . GLN A 1 189 ? 6.880 -7.198 -4.996 1.00 97.62 189 GLN A CA 1
ATOM 1497 C C . GLN A 1 189 ? 6.560 -7.639 -6.428 1.00 97.62 189 GLN A C 1
ATOM 1499 O O . GLN A 1 189 ? 5.387 -7.763 -6.790 1.00 97.62 189 GLN A O 1
ATOM 1504 N N . PRO A 1 190 ? 7.577 -7.936 -7.256 1.00 97.12 190 PRO A N 1
ATOM 1505 C CA . PRO A 1 190 ? 7.366 -8.554 -8.557 1.00 97.12 190 PRO A CA 1
ATOM 1506 C C . PRO A 1 190 ? 6.565 -9.854 -8.445 1.00 97.12 190 PRO A C 1
ATOM 1508 O O . PRO A 1 190 ? 6.893 -10.727 -7.640 1.00 97.12 190 PRO A O 1
ATOM 1511 N N . ILE A 1 191 ? 5.549 -10.010 -9.292 1.00 96.06 191 ILE A N 1
ATOM 1512 C CA . ILE A 1 191 ? 4.813 -11.268 -9.423 1.00 96.06 191 ILE A CA 1
ATOM 1513 C C . ILE A 1 191 ? 5.603 -12.170 -10.381 1.00 96.06 191 ILE A C 1
ATOM 1515 O O . ILE A 1 191 ? 5.826 -11.775 -11.532 1.00 96.06 191 ILE A O 1
ATOM 1519 N N . PRO A 1 192 ? 6.040 -13.372 -9.958 1.00 93.12 192 PRO A N 1
ATOM 1520 C CA . PRO A 1 192 ? 6.705 -14.309 -10.856 1.00 93.12 192 PRO A CA 1
ATOM 1521 C C . PRO A 1 192 ? 5.809 -14.671 -12.044 1.00 93.12 192 PRO A C 1
ATOM 1523 O O . PRO A 1 192 ? 4.587 -14.738 -11.907 1.00 93.12 192 PRO A O 1
ATOM 1526 N N . ALA A 1 193 ? 6.406 -14.967 -13.200 1.00 92.38 193 ALA A N 1
ATOM 1527 C CA . ALA A 1 193 ? 5.658 -15.509 -14.335 1.00 92.38 193 ALA A CA 1
ATOM 1528 C C . ALA A 1 193 ? 4.936 -16.811 -13.943 1.00 92.38 193 ALA A C 1
ATOM 1530 O O . ALA A 1 193 ? 5.441 -17.573 -13.112 1.00 92.38 193 ALA A O 1
ATOM 1531 N N . ARG A 1 194 ? 3.762 -17.065 -14.536 1.00 89.00 194 ARG A N 1
ATOM 1532 C CA . ARG A 1 194 ? 2.877 -18.173 -14.135 1.00 89.00 194 ARG A CA 1
ATOM 1533 C C . ARG A 1 194 ? 3.570 -19.535 -14.205 1.00 89.00 194 ARG A C 1
ATOM 1535 O O . ARG A 1 194 ? 3.317 -20.380 -13.356 1.00 89.00 194 ARG A O 1
ATOM 1542 N N . GLU A 1 195 ? 4.480 -19.746 -15.153 1.00 92.75 195 GLU A N 1
ATOM 1543 C CA . GLU A 1 195 ? 5.263 -20.984 -15.260 1.00 92.75 195 GLU A CA 1
ATOM 1544 C C . GLU A 1 195 ? 6.164 -21.278 -14.045 1.00 92.75 195 GLU A C 1
ATOM 1546 O O . GLU A 1 195 ? 6.578 -22.419 -13.851 1.00 92.75 195 GLU A O 1
ATOM 1551 N N . HIS A 1 196 ? 6.456 -20.276 -13.211 1.00 91.81 196 HIS A N 1
ATOM 1552 C CA . HIS A 1 196 ? 7.242 -20.432 -11.986 1.00 91.81 196 HIS A CA 1
ATOM 1553 C C . HIS A 1 196 ? 6.378 -20.630 -10.737 1.00 91.81 196 HIS A C 1
ATOM 1555 O O . HIS A 1 196 ? 6.917 -20.816 -9.642 1.00 91.81 196 HIS A O 1
ATOM 1561 N N . TRP A 1 197 ? 5.051 -20.578 -10.868 1.00 92.25 197 TRP A N 1
ATOM 1562 C CA . TRP A 1 197 ? 4.155 -20.742 -9.732 1.00 92.25 197 TRP A CA 1
ATOM 1563 C C . TRP A 1 197 ? 4.186 -22.189 -9.240 1.00 92.25 197 TRP A C 1
ATOM 1565 O O . TRP A 1 197 ? 4.265 -23.143 -10.013 1.00 92.25 197 TRP A O 1
ATOM 1575 N N . ARG A 1 198 ? 4.141 -22.354 -7.917 1.00 88.56 198 ARG A N 1
ATOM 1576 C CA . ARG A 1 198 ? 4.142 -23.673 -7.264 1.00 88.56 198 ARG A CA 1
ATOM 1577 C C . ARG A 1 198 ? 2.736 -24.195 -6.962 1.00 88.56 198 ARG A C 1
ATOM 1579 O O . ARG A 1 198 ? 2.606 -25.335 -6.529 1.00 88.56 198 ARG A O 1
ATOM 1586 N N . ASN A 1 199 ? 1.714 -23.368 -7.158 1.00 86.19 199 ASN A N 1
ATOM 1587 C CA . ASN A 1 199 ? 0.303 -23.665 -6.930 1.00 86.19 199 ASN A CA 1
ATOM 1588 C C . ASN A 1 199 ? -0.574 -22.717 -7.775 1.00 86.19 199 ASN A C 1
ATOM 1590 O O . ASN A 1 199 ? -0.066 -21.762 -8.366 1.00 86.19 199 ASN A O 1
ATOM 1594 N N . ASP A 1 200 ? -1.881 -22.981 -7.821 1.00 85.81 200 ASP A N 1
ATOM 1595 C CA . ASP A 1 200 ? -2.848 -22.187 -8.591 1.00 85.81 200 ASP A CA 1
ATOM 1596 C C . ASP A 1 200 ? -3.466 -21.012 -7.808 1.00 85.81 200 ASP A C 1
ATOM 1598 O O . ASP A 1 200 ? -4.215 -20.233 -8.401 1.00 85.81 200 ASP A O 1
ATOM 1602 N N . ASN A 1 201 ? -3.139 -20.852 -6.518 1.00 80.69 201 ASN A N 1
ATOM 1603 C CA . ASN A 1 201 ? -3.746 -19.843 -5.636 1.00 80.69 201 ASN A CA 1
ATOM 1604 C C . ASN A 1 201 ? -3.322 -18.416 -6.024 1.00 80.69 201 ASN A C 1
ATOM 1606 O O . ASN A 1 201 ? -4.080 -17.473 -5.851 1.00 80.69 201 ASN A O 1
ATOM 1610 N N . GLY A 1 202 ? -2.143 -18.263 -6.632 1.00 84.69 202 GLY A N 1
ATOM 1611 C CA . GLY A 1 202 ? -1.639 -16.975 -7.099 1.00 84.69 202 GLY A CA 1
ATOM 1612 C C . GLY A 1 202 ? -1.148 -16.053 -5.987 1.00 84.69 202 GLY A C 1
ATOM 1613 O O . GLY A 1 202 ? -0.801 -16.501 -4.900 1.00 84.69 202 GLY A O 1
ATOM 1614 N N . LYS A 1 203 ? -1.010 -14.762 -6.317 1.00 90.62 203 LYS A N 1
ATOM 1615 C CA . LYS A 1 203 ? -0.398 -13.741 -5.447 1.00 90.62 203 LYS A CA 1
ATOM 1616 C C . LYS A 1 203 ? -1.396 -13.030 -4.516 1.00 90.62 203 LYS A C 1
ATOM 1618 O O . LYS A 1 203 ? -0.961 -12.268 -3.664 1.00 90.62 203 LYS A O 1
ATOM 1623 N N . PHE A 1 204 ? -2.695 -13.258 -4.696 1.00 90.38 204 PHE A N 1
ATOM 1624 C CA . PHE A 1 204 ? -3.782 -12.594 -3.975 1.00 90.38 204 PHE A CA 1
ATOM 1625 C C . PHE A 1 204 ? -4.869 -13.596 -3.614 1.00 90.38 204 PHE A C 1
ATOM 1627 O O . PHE A 1 204 ? -4.907 -14.651 -4.287 1.00 90.38 204 PHE A O 1
#

Secondary structure (DSSP, 8-state):
---EEEEEEEEEETTEEEEEEEEEETTTEEEEEEEEEEEETTEEEEEEEEEEEPP---TTS--SS-S--S---GGGHHHHHHHHHHHIIIIIIT--GGGGGGGB-TT--EE--TT--SS--TTSHHHHHHHHHHHTT--EEEEEEEEEEEETTEEEEEEEEEETTEEEEEEEEEEEETTEEEEEEEEEEEPPPGGG-SSSS---